Protein AF-A0A950EGL0-F1 (afdb_monomer_lite)

Sequence (201 aa):
MKTFTKTLALATGLTLGLAAPFVRADAITPLTTENLPSATFNSLFQPISGDSVISSPFTYQGSPASGNVVSQVFQGTGPAAGLYAYAYQYDLNNVTDSDNSPVDLKGTSWKFNSTPILSDLTGTGTKVGAYTITDGAIGGVGAPGTQTPTELDWEPKTSSGSLLATYFDKTQGIPALQAGQNSATFVVLTNQAPTQKFVSI

pLDDT: mean 82.77, std 17.85, range [30.88, 96.75]

Structure (mmCIF, N/CA/C/O backbone):
data_AF-A0A950EGL0-F1
#
_entry.id   AF-A0A950EGL0-F1
#
loop_
_atom_site.group_PDB
_atom_site.id
_atom_site.type_symbol
_atom_site.label_atom_id
_atom_site.label_alt_id
_atom_site.label_comp_id
_atom_site.label_asym_id
_atom_site.label_entity_id
_atom_site.label_seq_id
_atom_site.pdbx_PDB_ins_code
_atom_site.Cartn_x
_atom_site.Cartn_y
_atom_site.Cartn_z
_atom_site.occupancy
_atom_site.B_iso_or_equiv
_atom_site.auth_seq_id
_atom_site.auth_comp_id
_atom_site.auth_asym_id
_atom_site.auth_atom_id
_atom_site.pdbx_PDB_model_num
ATOM 1 N N . MET A 1 1 ? -84.101 -14.914 -47.552 1.00 35.56 1 MET A N 1
ATOM 2 C CA . MET A 1 1 ? -83.206 -16.006 -47.100 1.00 35.56 1 MET A CA 1
ATOM 3 C C . MET A 1 1 ? -82.272 -15.463 -46.030 1.00 35.56 1 MET A C 1
ATOM 5 O O . MET A 1 1 ? -81.806 -14.344 -46.176 1.00 35.56 1 MET A O 1
ATOM 9 N N . LYS A 1 2 ? -82.085 -16.218 -44.941 1.00 34.38 2 LYS A N 1
ATOM 10 C CA . LYS A 1 2 ? -81.191 -15.915 -43.810 1.00 34.38 2 LYS A CA 1
ATOM 11 C C . LYS A 1 2 ? -79.732 -16.251 -44.158 1.00 34.38 2 LYS A C 1
ATOM 13 O O . LYS A 1 2 ? -79.518 -17.319 -44.722 1.00 34.38 2 LYS A O 1
ATOM 18 N N . THR A 1 3 ? -78.780 -15.450 -43.672 1.00 30.88 3 THR A N 1
ATOM 19 C CA . THR A 1 3 ? -77.386 -15.859 -43.368 1.00 30.88 3 THR A CA 1
ATOM 20 C C . THR A 1 3 ? -76.772 -14.826 -42.405 1.00 30.88 3 THR A C 1
ATOM 22 O O . THR A 1 3 ? -76.613 -13.671 -42.767 1.00 30.88 3 THR A O 1
ATOM 25 N N . PHE A 1 4 ? -76.810 -15.071 -41.091 1.00 39.50 4 PHE A N 1
ATOM 26 C CA . PHE A 1 4 ? -75.773 -15.669 -40.221 1.00 39.50 4 PHE A CA 1
ATOM 27 C C . PHE A 1 4 ? -74.541 -14.782 -39.930 1.00 39.50 4 PHE A C 1
ATOM 29 O O . PHE A 1 4 ? -73.572 -14.742 -40.675 1.00 39.50 4 PHE A O 1
ATOM 36 N N . THR A 1 5 ? -74.633 -14.121 -38.771 1.00 38.97 5 THR A N 1
ATOM 37 C CA . THR A 1 5 ? -73.625 -13.797 -37.745 1.00 38.97 5 THR A CA 1
ATOM 38 C C . THR A 1 5 ? -72.226 -14.409 -37.917 1.00 38.97 5 THR A C 1
ATOM 40 O O . THR A 1 5 ? -72.121 -15.623 -38.079 1.00 38.97 5 THR A O 1
ATOM 43 N N . LYS A 1 6 ? -71.170 -13.606 -37.690 1.00 38.28 6 LYS A N 1
ATOM 44 C CA . LYS A 1 6 ? -70.198 -13.763 -36.576 1.00 38.28 6 LYS A CA 1
ATOM 45 C C . LYS A 1 6 ? -69.058 -12.737 -36.660 1.00 38.28 6 LYS A C 1
ATOM 47 O O . LYS A 1 6 ? -68.180 -12.820 -37.509 1.00 38.28 6 LYS A O 1
ATOM 52 N N . THR A 1 7 ? -69.072 -11.802 -35.714 1.00 39.62 7 THR A N 1
ATOM 53 C CA . THR A 1 7 ? -67.931 -10.986 -35.291 1.00 39.62 7 THR A CA 1
ATOM 54 C C . THR A 1 7 ? -66.841 -11.911 -34.752 1.00 39.62 7 THR A C 1
ATOM 56 O O . THR A 1 7 ? -67.101 -12.678 -33.824 1.00 39.62 7 THR A O 1
ATOM 59 N N . LEU A 1 8 ? -65.637 -11.845 -35.318 1.00 33.06 8 LEU A N 1
ATOM 60 C CA . LEU A 1 8 ? -64.456 -12.497 -34.761 1.00 33.06 8 LEU A CA 1
ATOM 61 C C . LEU A 1 8 ? -63.591 -11.428 -34.090 1.00 33.06 8 LEU A C 1
ATOM 63 O O . LEU A 1 8 ? -63.005 -10.577 -34.753 1.00 33.06 8 LEU A O 1
ATOM 67 N N . ALA A 1 9 ? -63.559 -11.469 -32.761 1.00 43.88 9 ALA A N 1
ATOM 68 C CA . ALA A 1 9 ? -62.604 -10.739 -31.947 1.00 43.88 9 ALA A CA 1
ATOM 69 C C . ALA A 1 9 ? -61.225 -11.403 -32.078 1.00 43.88 9 ALA A C 1
ATOM 71 O O . ALA A 1 9 ? -61.107 -12.607 -31.853 1.00 43.88 9 ALA A O 1
ATOM 72 N N . LEU A 1 10 ? -60.186 -10.625 -32.394 1.00 36.12 10 LEU A N 1
ATOM 73 C CA . LEU A 1 10 ? -58.807 -11.012 -32.107 1.00 36.12 10 LEU A CA 1
ATOM 74 C C . LEU A 1 10 ? -58.316 -10.157 -30.945 1.00 36.12 10 LEU A C 1
ATOM 76 O O . LEU A 1 10 ? -58.190 -8.938 -31.037 1.00 36.12 10 LEU A O 1
ATOM 80 N N . ALA A 1 11 ? -58.124 -10.846 -29.830 1.00 39.94 11 ALA A N 1
ATOM 81 C CA . ALA A 1 11 ? -57.588 -10.337 -28.589 1.00 39.94 11 ALA A CA 1
ATOM 82 C C . ALA A 1 11 ? -56.054 -10.438 -28.572 1.00 39.94 11 ALA A C 1
ATOM 84 O O . ALA A 1 11 ? -55.438 -11.072 -29.426 1.00 39.94 11 ALA A O 1
ATOM 85 N N . THR A 1 12 ? -55.512 -9.937 -27.464 1.00 43.19 12 THR A N 1
ATOM 86 C CA . THR A 1 12 ? -54.191 -10.190 -26.871 1.00 43.19 12 THR A CA 1
ATOM 87 C C . THR A 1 12 ? -53.082 -9.215 -27.253 1.00 43.19 12 THR A C 1
ATOM 89 O O . THR A 1 12 ? -52.641 -9.105 -28.392 1.00 43.19 12 THR A O 1
ATOM 92 N N . GLY A 1 13 ? -52.690 -8.452 -26.229 1.00 43.31 13 GLY A N 1
ATOM 93 C CA . GLY A 1 13 ? -51.674 -7.427 -26.280 1.00 43.31 13 GLY A CA 1
ATOM 94 C C . GLY A 1 13 ? -50.266 -7.995 -26.301 1.00 43.31 13 GLY A C 1
ATOM 95 O O . GLY A 1 13 ? -49.978 -9.080 -25.800 1.00 43.31 13 GLY A O 1
ATOM 96 N N . LEU A 1 14 ? -49.387 -7.184 -26.868 1.00 38.69 14 LEU A N 1
ATOM 97 C CA . LEU A 1 14 ? -47.963 -7.421 -26.933 1.00 38.69 14 LEU A CA 1
ATOM 98 C C . LEU A 1 14 ? -47.281 -6.470 -25.943 1.00 38.69 14 LEU A C 1
ATOM 100 O O . LEU A 1 14 ? -46.861 -5.377 -26.310 1.00 38.69 14 LEU A O 1
ATOM 104 N N . THR A 1 15 ? -47.189 -6.859 -24.672 1.00 48.03 15 THR A N 1
ATOM 105 C CA . THR A 1 15 ? -46.246 -6.231 -23.734 1.00 48.03 15 THR A CA 1
ATOM 106 C C . THR A 1 15 ? -44.968 -7.060 -23.719 1.00 48.03 15 THR A C 1
ATOM 108 O O . THR A 1 15 ? -44.804 -7.960 -22.898 1.00 48.03 15 THR A O 1
ATOM 111 N N . LEU A 1 16 ? -44.052 -6.770 -24.643 1.00 40.66 16 LEU A N 1
ATOM 112 C CA . LEU A 1 16 ? -42.672 -7.261 -24.592 1.00 40.66 16 LEU A CA 1
ATOM 113 C C . LEU A 1 16 ? -41.885 -6.420 -23.578 1.00 40.66 16 LEU A C 1
ATOM 115 O O . LEU A 1 16 ? -41.055 -5.591 -23.933 1.00 40.66 16 LEU A O 1
ATOM 119 N N . GLY A 1 17 ? -42.186 -6.608 -22.294 1.00 48.00 17 GLY A N 1
ATOM 120 C CA . GLY A 1 17 ? -41.398 -6.072 -21.189 1.00 48.00 17 GLY A CA 1
ATOM 121 C C . GLY A 1 17 ? -40.262 -7.024 -20.829 1.00 48.00 17 GLY A C 1
ATOM 122 O O . GLY A 1 17 ? -40.274 -7.603 -19.749 1.00 48.00 17 GLY A O 1
ATOM 123 N N . LEU A 1 18 ? -39.292 -7.217 -21.725 1.00 43.28 18 LEU A N 1
ATOM 124 C CA . LEU A 1 18 ? -38.009 -7.804 -21.341 1.00 43.28 18 LEU A CA 1
ATOM 125 C C . LEU A 1 18 ? -37.200 -6.707 -20.643 1.00 43.28 18 LEU A C 1
ATOM 127 O O . LEU A 1 18 ? -36.408 -6.006 -21.268 1.00 43.28 18 LEU A O 1
ATOM 131 N N . ALA A 1 19 ? -37.426 -6.536 -19.340 1.00 45.25 19 ALA A N 1
ATOM 132 C CA . ALA A 1 19 ? -36.452 -5.882 -18.481 1.00 45.25 19 ALA A CA 1
ATOM 133 C C . ALA A 1 19 ? -35.216 -6.788 -18.449 1.00 45.25 19 ALA A C 1
ATOM 135 O O . ALA A 1 19 ? -35.127 -7.716 -17.647 1.00 45.25 19 ALA A O 1
ATOM 136 N N . ALA A 1 20 ? -34.292 -6.571 -19.385 1.00 46.94 20 ALA A N 1
ATOM 137 C CA . ALA A 1 20 ? -32.962 -7.136 -19.267 1.00 46.94 20 ALA A CA 1
ATOM 138 C C . ALA A 1 20 ? -32.394 -6.677 -17.912 1.00 46.94 20 ALA A C 1
ATOM 140 O O . ALA A 1 20 ? -32.504 -5.488 -17.591 1.00 46.94 20 ALA A O 1
ATOM 141 N N . PRO A 1 21 ? -31.823 -7.573 -17.092 1.00 42.19 21 PRO A N 1
ATOM 142 C CA . PRO A 1 21 ? -31.075 -7.138 -15.929 1.00 42.19 21 PRO A CA 1
ATOM 143 C C . PRO A 1 21 ? -29.902 -6.304 -16.441 1.00 42.19 21 PRO A C 1
ATOM 145 O O . PRO A 1 21 ? -28.948 -6.825 -17.016 1.00 42.19 21 PRO A O 1
ATOM 148 N N . PHE A 1 22 ? -29.995 -4.986 -16.279 1.00 45.75 22 PHE A N 1
ATOM 149 C CA . PHE A 1 22 ? -28.849 -4.112 -16.437 1.00 45.75 22 PHE A CA 1
ATOM 150 C C . PHE A 1 22 ? -27.890 -4.462 -15.304 1.00 45.75 22 PHE A C 1
ATOM 152 O O . PHE A 1 22 ? -28.089 -4.045 -14.164 1.00 45.75 22 PHE A O 1
ATOM 159 N N . VAL A 1 23 ? -26.865 -5.252 -15.611 1.00 42.91 23 VAL A N 1
ATOM 160 C CA . VAL A 1 23 ? -25.683 -5.346 -14.760 1.00 42.91 23 VAL A CA 1
ATOM 161 C C . VAL A 1 23 ? -25.026 -3.971 -14.840 1.00 42.91 23 VAL A C 1
ATOM 163 O O . VAL A 1 23 ? -24.335 -3.660 -15.807 1.00 42.91 23 VAL A O 1
ATOM 166 N N . ARG A 1 24 ? -25.321 -3.090 -13.879 1.00 46.72 24 ARG A N 1
ATOM 167 C CA . ARG A 1 24 ? -24.474 -1.917 -13.669 1.00 46.72 24 ARG A CA 1
ATOM 168 C C . ARG A 1 24 ? -23.167 -2.442 -13.089 1.00 46.72 24 ARG A C 1
ATOM 170 O O . ARG A 1 24 ? -23.207 -3.198 -12.125 1.00 46.72 24 ARG A O 1
ATOM 177 N N . ALA A 1 25 ? -22.040 -2.066 -13.689 1.00 46.81 25 ALA A N 1
ATOM 178 C CA . ALA A 1 25 ? -20.763 -2.189 -13.004 1.00 46.81 25 ALA A CA 1
ATOM 179 C C . ALA A 1 25 ? -20.869 -1.420 -11.681 1.00 46.81 25 ALA A C 1
ATOM 181 O O . ALA A 1 25 ? -21.407 -0.305 -11.662 1.00 46.81 25 ALA A O 1
ATOM 182 N N . ASP A 1 26 ? -20.428 -2.040 -10.591 1.00 61.78 26 ASP A N 1
ATOM 183 C CA . ASP A 1 26 ? -20.356 -1.367 -9.302 1.00 61.78 26 ASP A CA 1
ATOM 184 C C . ASP A 1 26 ? -19.432 -0.145 -9.424 1.00 61.78 26 ASP A C 1
ATOM 186 O O . ASP A 1 26 ? -18.440 -0.156 -10.157 1.00 61.78 26 ASP A O 1
ATOM 190 N N . ALA A 1 27 ? -19.801 0.956 -8.768 1.00 71.19 27 ALA A N 1
ATOM 191 C CA . ALA A 1 27 ? -19.047 2.198 -8.881 1.00 71.19 27 ALA A CA 1
ATOM 192 C C . ALA A 1 27 ? -17.676 2.050 -8.204 1.00 71.19 27 ALA A C 1
ATOM 194 O O . ALA A 1 27 ? -17.593 1.750 -7.011 1.00 71.19 27 ALA A O 1
ATOM 195 N N . ILE A 1 28 ? -16.612 2.310 -8.964 1.00 80.69 28 ILE A N 1
ATOM 196 C CA . ILE A 1 28 ? -15.253 2.432 -8.435 1.00 80.69 28 ILE A CA 1
ATOM 197 C C . ILE A 1 28 ? -15.231 3.599 -7.440 1.00 80.69 28 ILE A C 1
ATOM 199 O O . ILE A 1 28 ? -15.704 4.697 -7.739 1.00 80.69 28 ILE A O 1
ATOM 203 N N . THR A 1 29 ? -14.730 3.338 -6.237 1.00 86.50 29 THR A N 1
ATOM 204 C CA . THR A 1 29 ? -14.683 4.285 -5.124 1.00 86.50 29 THR A CA 1
ATOM 205 C C . THR A 1 29 ? -13.230 4.659 -4.834 1.00 86.50 29 THR A C 1
ATOM 207 O O . THR A 1 29 ? -12.493 3.801 -4.344 1.00 86.50 29 THR A O 1
ATOM 210 N N . PRO A 1 30 ? -12.804 5.911 -5.072 1.00 90.12 30 PRO A N 1
ATOM 211 C CA . PRO A 1 30 ? -11.447 6.326 -4.745 1.00 90.12 30 PRO A CA 1
ATOM 212 C C . PRO A 1 30 ? -11.226 6.316 -3.234 1.00 90.12 30 PRO A C 1
ATOM 214 O O . PRO A 1 30 ? -12.045 6.824 -2.461 1.00 90.12 30 PRO A O 1
ATOM 217 N N . LEU A 1 31 ? -10.105 5.741 -2.806 1.00 92.25 31 LEU A N 1
ATOM 218 C CA . LEU A 1 31 ? -9.651 5.769 -1.425 1.00 92.25 31 LEU A CA 1
ATOM 219 C C . LEU A 1 31 ? -8.738 6.975 -1.246 1.00 92.25 31 LEU A C 1
ATOM 221 O O . LEU A 1 31 ? -7.639 7.038 -1.791 1.00 92.25 31 LEU A O 1
ATOM 225 N N . THR A 1 32 ? -9.182 7.933 -0.439 1.00 93.00 32 THR A N 1
ATOM 226 C CA . THR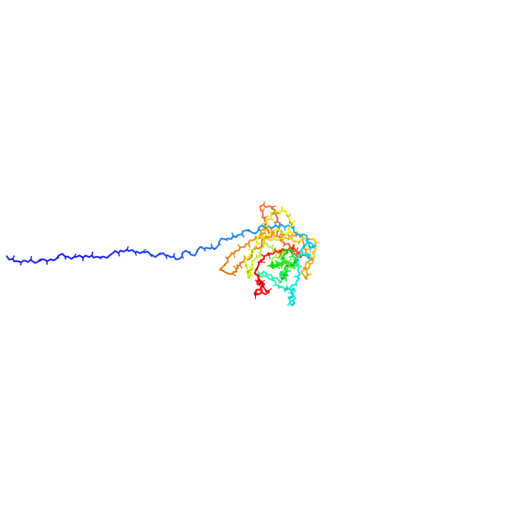 A 1 32 ? -8.295 8.999 0.017 1.00 93.00 32 THR A CA 1
ATOM 227 C C . THR A 1 32 ? -7.161 8.394 0.841 1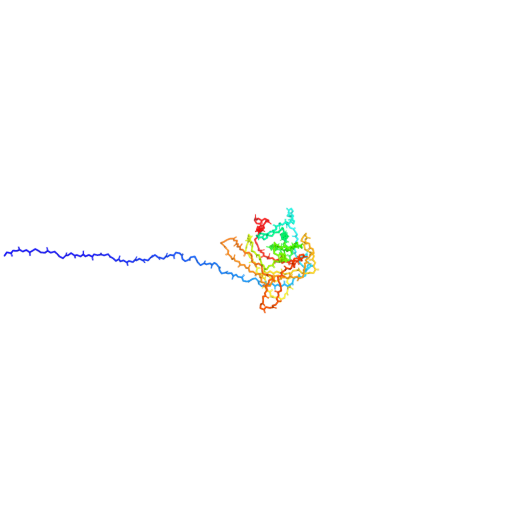.00 93.00 32 THR A C 1
ATOM 229 O O . THR A 1 32 ? -7.388 7.490 1.655 1.00 93.00 32 THR A O 1
ATOM 232 N N . THR A 1 33 ? -5.947 8.887 0.609 1.00 93.44 33 THR A N 1
ATOM 233 C CA . THR A 1 33 ? -4.719 8.425 1.262 1.00 93.44 33 THR A CA 1
ATOM 234 C C . THR A 1 33 ? -4.072 9.548 2.056 1.00 93.44 33 THR A C 1
ATOM 236 O O . THR A 1 33 ? -3.990 10.676 1.571 1.00 93.44 33 THR A O 1
ATOM 239 N N . GLU A 1 34 ? -3.539 9.230 3.231 1.00 94.69 34 GLU A N 1
ATOM 240 C CA . GLU A 1 34 ? -2.708 10.147 4.019 1.00 94.69 34 GLU A CA 1
ATOM 241 C C . GLU A 1 34 ? -1.406 9.466 4.441 1.00 94.69 34 GLU A C 1
ATOM 243 O O . GLU A 1 34 ? -1.360 8.250 4.643 1.00 94.69 34 GLU A O 1
ATOM 248 N N . ASN A 1 35 ? -0.332 10.242 4.584 1.00 94.75 35 ASN A N 1
ATOM 249 C CA . ASN A 1 35 ? 0.922 9.696 5.077 1.00 94.75 35 ASN A CA 1
ATOM 250 C C . ASN A 1 35 ? 0.838 9.421 6.585 1.00 94.75 35 ASN A C 1
ATOM 252 O O . ASN A 1 35 ? 0.534 10.316 7.371 1.00 94.75 35 ASN A O 1
ATOM 256 N N . LEU A 1 36 ? 1.167 8.198 6.989 1.00 95.50 36 LEU A N 1
ATOM 257 C CA . LEU A 1 36 ? 1.240 7.769 8.377 1.00 95.50 36 LEU A CA 1
ATOM 258 C C . LEU A 1 36 ? 2.695 7.408 8.708 1.00 95.50 36 LEU A C 1
ATOM 260 O O . LEU A 1 36 ? 3.269 6.554 8.034 1.00 95.50 36 LEU A O 1
ATOM 264 N N . PRO A 1 37 ? 3.306 8.001 9.746 1.00 95.56 37 PRO A N 1
ATOM 265 C CA . PRO A 1 37 ? 4.635 7.587 10.177 1.00 95.56 37 PRO A CA 1
ATOM 266 C C . PRO A 1 37 ? 4.646 6.119 10.612 1.00 95.56 37 PRO A C 1
ATOM 268 O O . PRO A 1 37 ? 3.763 5.672 11.353 1.00 95.56 37 PRO A O 1
ATOM 271 N N . SER A 1 38 ? 5.680 5.380 10.217 1.00 95.88 38 SER A N 1
ATOM 272 C CA . SER A 1 38 ? 5.878 3.970 10.583 1.00 95.88 38 SER A CA 1
ATOM 273 C C . SER A 1 38 ? 5.854 3.753 12.099 1.00 95.88 38 SER A C 1
ATOM 275 O O . SER A 1 38 ? 5.258 2.790 12.581 1.00 95.88 38 SER A O 1
ATOM 277 N N . ALA A 1 39 ? 6.426 4.678 12.875 1.00 95.12 39 ALA A N 1
ATOM 278 C CA . ALA A 1 39 ? 6.385 4.642 14.337 1.00 95.12 39 ALA A CA 1
ATOM 279 C C . ALA A 1 39 ? 4.948 4.717 14.883 1.00 95.12 39 ALA A C 1
ATOM 281 O O . ALA A 1 39 ? 4.578 3.939 15.764 1.00 95.12 39 ALA A O 1
ATOM 282 N N . THR A 1 40 ? 4.121 5.608 14.327 1.00 95.62 40 THR A N 1
ATOM 283 C CA . THR A 1 40 ? 2.701 5.722 14.682 1.00 95.62 40 THR A CA 1
ATOM 284 C C . THR A 1 40 ? 1.966 4.436 14.324 1.00 95.62 40 THR A C 1
ATOM 286 O O . THR A 1 40 ? 1.265 3.883 15.170 1.00 95.62 40 THR A O 1
ATOM 289 N N . PHE A 1 41 ? 2.176 3.901 13.118 1.00 96.56 41 PHE A N 1
ATOM 290 C CA . PHE A 1 41 ? 1.565 2.638 12.708 1.00 96.56 41 PHE A CA 1
ATOM 291 C C . PHE A 1 41 ? 1.930 1.483 13.652 1.00 96.56 41 PHE A C 1
ATOM 293 O O . PHE A 1 41 ? 1.039 0.823 14.182 1.00 96.56 41 PHE A O 1
ATOM 300 N N . ASN A 1 42 ? 3.222 1.286 13.931 1.00 95.69 42 ASN A N 1
ATOM 301 C CA . ASN A 1 42 ? 3.720 0.217 14.804 1.00 95.69 42 ASN A CA 1
ATOM 302 C C . ASN A 1 42 ? 3.263 0.370 16.270 1.00 95.69 42 ASN A C 1
ATOM 304 O O . ASN A 1 42 ? 3.262 -0.604 17.019 1.00 95.69 42 ASN A O 1
ATOM 308 N N . SER A 1 43 ? 2.865 1.576 16.694 1.00 95.62 43 SER A N 1
ATOM 309 C CA . SER A 1 43 ? 2.256 1.803 18.014 1.00 95.62 43 SER A CA 1
ATOM 310 C C . SER A 1 43 ? 0.779 1.396 18.079 1.00 95.62 43 SER A C 1
ATOM 312 O O . SER A 1 43 ? 0.275 1.054 19.148 1.00 95.62 43 SER A O 1
ATOM 314 N N . LEU A 1 44 ? 0.087 1.436 16.938 1.00 96.31 44 LEU A N 1
ATOM 315 C CA . LEU A 1 44 ? -1.347 1.181 16.819 1.00 96.31 44 LEU A CA 1
ATOM 316 C C . LEU A 1 44 ? -1.642 -0.256 16.393 1.00 96.31 44 LEU A C 1
ATOM 318 O O . LEU A 1 44 ? -2.671 -0.806 16.773 1.00 96.31 44 LEU A O 1
ATOM 322 N N . PHE A 1 45 ? -0.749 -0.875 15.629 1.00 96.38 45 PHE A N 1
ATOM 323 C CA . PHE A 1 45 ? -0.966 -2.161 14.985 1.00 96.38 45 PHE A CA 1
ATOM 324 C C . PHE A 1 45 ? 0.169 -3.130 15.286 1.00 96.38 45 PHE A C 1
ATOM 326 O O . PHE A 1 45 ? 1.337 -2.756 15.339 1.00 96.38 45 PHE A O 1
ATOM 333 N N . GLN A 1 46 ? -0.184 -4.403 15.442 1.00 94.56 46 GLN A N 1
ATOM 334 C CA . GLN A 1 46 ? 0.776 -5.490 15.605 1.00 94.56 46 GLN A CA 1
ATOM 335 C C . GLN A 1 46 ? 0.494 -6.598 14.590 1.00 94.56 46 GLN A C 1
ATOM 337 O O . GLN A 1 46 ? -0.675 -6.844 14.275 1.00 94.56 46 GLN A O 1
ATOM 342 N N . PRO A 1 47 ? 1.527 -7.285 14.071 1.00 92.19 47 PRO A N 1
ATOM 343 C CA . PRO A 1 47 ? 1.329 -8.462 13.236 1.00 92.19 47 PRO A CA 1
ATOM 344 C C . PRO A 1 47 ? 0.421 -9.487 13.918 1.00 92.19 47 PRO A C 1
ATOM 346 O O . PRO A 1 47 ? 0.566 -9.757 15.113 1.00 92.19 47 PRO A O 1
ATOM 349 N N . ILE A 1 48 ? -0.500 -10.083 13.162 1.00 88.75 48 ILE A N 1
ATOM 350 C CA . ILE A 1 48 ? -1.349 -11.152 13.696 1.00 88.75 48 ILE A CA 1
ATOM 351 C C . ILE A 1 48 ? -0.472 -12.364 14.032 1.00 88.75 48 ILE A C 1
ATOM 353 O O . ILE A 1 48 ? 0.337 -12.814 13.220 1.00 88.75 48 ILE A O 1
ATOM 357 N N . SER A 1 49 ? -0.632 -12.919 15.237 1.00 80.31 49 SER A N 1
ATOM 358 C CA . SER A 1 49 ? 0.138 -14.092 15.663 1.00 80.31 49 SER A CA 1
ATOM 359 C C . SER A 1 49 ? -0.101 -15.284 14.728 1.00 80.31 49 SER A C 1
ATOM 361 O O . SER A 1 49 ? -1.241 -15.628 14.403 1.00 80.31 49 SER A O 1
ATOM 363 N N . GLY A 1 50 ? 0.986 -15.914 14.276 1.00 73.44 50 GLY A N 1
ATOM 364 C CA . GLY A 1 50 ? 0.932 -17.007 13.303 1.00 73.44 50 GLY A CA 1
ATOM 365 C C . GLY A 1 50 ? 0.561 -16.564 11.884 1.00 73.44 50 GLY A C 1
ATOM 366 O O . GLY A 1 50 ? 0.219 -17.411 11.058 1.00 73.44 50 GLY A O 1
ATOM 367 N N . ASP A 1 51 ? 0.576 -15.262 11.592 1.00 75.19 51 ASP A N 1
ATOM 368 C CA . ASP A 1 51 ? 0.535 -14.734 10.234 1.00 75.19 51 ASP A CA 1
ATOM 369 C C . ASP A 1 51 ? 1.939 -14.300 9.807 1.00 75.19 51 ASP A C 1
ATOM 371 O O . ASP A 1 51 ? 2.606 -13.512 10.482 1.00 75.19 51 ASP A O 1
ATOM 375 N N . SER A 1 52 ? 2.429 -14.891 8.722 1.00 79.94 52 SER A N 1
ATOM 376 C CA . SER A 1 52 ? 3.756 -14.593 8.186 1.00 79.94 52 SER A CA 1
ATOM 377 C C . SER A 1 52 ? 3.646 -13.542 7.097 1.00 79.94 52 SER A C 1
ATOM 379 O O . SER A 1 52 ? 2.625 -13.429 6.426 1.00 79.94 52 SER A O 1
ATOM 381 N N . VAL A 1 53 ? 4.724 -12.789 6.906 1.00 88.06 53 VAL A N 1
ATOM 382 C CA . VAL A 1 53 ? 4.866 -11.931 5.730 1.00 88.06 53 VAL A CA 1
ATOM 383 C C . VAL A 1 53 ? 4.762 -12.804 4.486 1.00 88.06 53 VAL A C 1
ATOM 385 O O . VAL A 1 53 ? 5.442 -13.828 4.383 1.00 88.06 53 VAL A O 1
ATOM 388 N N . ILE A 1 54 ? 3.914 -12.397 3.551 1.00 87.50 54 ILE A N 1
ATOM 389 C CA . ILE A 1 54 ? 3.752 -13.065 2.266 1.00 87.50 54 ILE A CA 1
ATOM 390 C C . ILE A 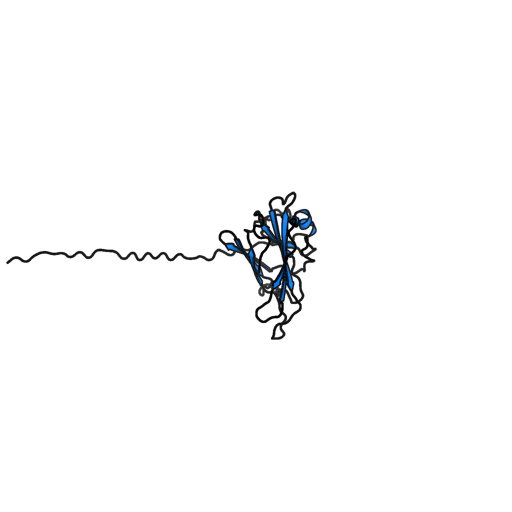1 54 ? 4.515 -12.251 1.232 1.00 87.50 54 ILE A C 1
ATOM 392 O O . ILE A 1 54 ? 4.315 -11.044 1.129 1.00 87.50 54 ILE A O 1
ATOM 396 N N . SER A 1 55 ? 5.365 -12.919 0.461 1.00 89.69 55 SER A N 1
ATOM 397 C CA . SER A 1 55 ? 6.005 -12.350 -0.720 1.00 89.69 55 SER A CA 1
ATOM 398 C C . SER A 1 55 ? 5.585 -13.175 -1.928 1.00 89.69 55 SER A C 1
ATOM 400 O O . SER A 1 55 ? 5.879 -14.371 -1.996 1.00 89.69 55 SER A O 1
ATOM 402 N N . SER A 1 56 ? 4.839 -12.550 -2.835 1.00 88.12 56 SER A N 1
ATOM 403 C CA . SER A 1 56 ? 4.308 -13.196 -4.033 1.00 88.12 56 SER A CA 1
ATOM 404 C C . SER A 1 56 ? 4.980 -12.603 -5.268 1.00 88.12 56 SER A C 1
ATOM 406 O O . SER A 1 56 ? 4.852 -11.396 -5.490 1.00 88.12 56 SER A O 1
ATOM 408 N N . PRO A 1 57 ? 5.674 -13.409 -6.087 1.00 88.81 57 PRO A N 1
ATOM 409 C CA . PRO A 1 57 ? 6.253 -12.914 -7.323 1.00 88.81 57 PRO A CA 1
ATOM 410 C C . PRO A 1 57 ? 5.153 -12.562 -8.325 1.00 88.81 57 PRO A C 1
ATOM 412 O O . PRO A 1 57 ? 4.123 -13.233 -8.394 1.00 88.81 57 PRO A O 1
ATOM 415 N N . PHE A 1 58 ? 5.400 -11.547 -9.146 1.00 87.12 58 PHE A N 1
ATOM 416 C CA . PHE A 1 58 ? 4.569 -11.223 -10.300 1.00 87.12 58 PHE A CA 1
ATOM 417 C C . PHE A 1 58 ? 5.423 -11.048 -11.559 1.00 87.12 58 PHE A C 1
ATOM 419 O O . PHE A 1 58 ? 6.615 -10.729 -11.519 1.00 87.12 58 PHE A O 1
ATOM 426 N N . THR A 1 59 ? 4.788 -11.281 -12.702 1.00 87.25 59 THR A N 1
ATOM 427 C CA . THR A 1 59 ? 5.390 -11.218 -14.037 1.00 87.25 59 THR A CA 1
ATOM 428 C C . THR A 1 59 ? 4.444 -10.506 -14.979 1.00 87.25 59 THR A C 1
ATOM 430 O O . THR A 1 59 ? 3.274 -10.887 -15.066 1.00 87.25 59 THR A O 1
ATOM 433 N N . TYR A 1 60 ? 4.952 -9.545 -15.740 1.00 81.94 60 TYR A N 1
ATOM 434 C CA . TYR A 1 60 ? 4.240 -9.061 -16.914 1.00 81.94 60 TYR A CA 1
ATOM 435 C C . TYR A 1 60 ? 4.339 -10.061 -18.060 1.00 81.94 60 TYR A C 1
ATOM 437 O O . TYR A 1 60 ? 5.294 -10.832 -18.174 1.00 81.94 60 TYR A O 1
ATOM 445 N N . GLN A 1 61 ? 3.316 -10.064 -18.912 1.00 79.38 61 GLN A N 1
ATOM 446 C CA . GLN A 1 61 ? 3.273 -10.945 -20.068 1.00 79.38 61 GLN A CA 1
ATOM 447 C C . GLN A 1 61 ? 4.470 -10.662 -20.985 1.00 79.38 61 GLN A C 1
ATOM 449 O O . GLN A 1 61 ? 4.593 -9.566 -21.514 1.00 79.38 61 GLN A O 1
ATOM 454 N N . GLY A 1 62 ? 5.318 -11.671 -21.194 1.00 72.44 62 GLY A N 1
ATOM 455 C CA . GLY A 1 62 ? 6.488 -11.572 -22.074 1.00 72.44 62 GLY A CA 1
ATOM 456 C C . GLY A 1 62 ? 7.777 -11.112 -21.389 1.00 72.44 62 GLY A C 1
ATOM 457 O O . GLY A 1 62 ? 8.843 -11.283 -21.974 1.00 72.44 62 GLY A O 1
ATOM 458 N N . SER A 1 63 ? 7.709 -10.639 -20.142 1.00 77.06 63 SER A N 1
ATOM 459 C CA . SER A 1 63 ? 8.879 -10.186 -19.386 1.00 77.06 63 SER A CA 1
ATOM 460 C C . SER A 1 63 ? 9.409 -11.264 -18.422 1.00 77.06 63 SER A C 1
ATOM 462 O O . SER A 1 63 ? 8.659 -12.148 -17.994 1.00 77.06 63 SER A O 1
ATOM 464 N N . PRO A 1 64 ? 10.692 -11.195 -18.013 1.00 80.94 64 PRO A N 1
ATOM 465 C CA . PRO A 1 64 ? 11.197 -11.933 -16.853 1.00 80.94 64 PRO A CA 1
ATOM 466 C C . PRO A 1 64 ? 10.422 -11.598 -15.565 1.00 80.94 64 PRO A C 1
ATOM 468 O O . PRO A 1 64 ? 9.628 -10.654 -15.533 1.00 80.94 64 PRO A O 1
ATOM 471 N N . ALA A 1 65 ? 10.686 -12.343 -14.480 1.00 86.12 65 ALA A N 1
ATOM 472 C CA . ALA A 1 65 ? 10.148 -12.061 -13.141 1.00 86.12 65 ALA A CA 1
ATOM 473 C C . ALA A 1 65 ? 10.259 -10.566 -12.809 1.00 86.12 65 ALA A C 1
ATOM 475 O O . ALA A 1 65 ? 11.360 -10.051 -12.617 1.00 86.12 65 ALA A O 1
ATOM 476 N N . SER A 1 66 ? 9.119 -9.875 -12.784 1.00 88.75 66 SER A N 1
ATOM 477 C CA . SER A 1 66 ? 9.059 -8.411 -12.789 1.00 88.75 66 SER A CA 1
ATOM 478 C C . SER A 1 66 ? 9.243 -7.832 -11.390 1.00 88.75 66 SER A C 1
ATOM 480 O O . SER A 1 66 ? 9.791 -6.747 -11.238 1.00 88.75 66 SER A O 1
ATOM 482 N N . GLY A 1 67 ? 8.857 -8.580 -10.359 1.00 91.12 67 GLY A N 1
ATOM 483 C CA . GLY A 1 67 ? 9.046 -8.183 -8.971 1.00 91.12 67 GLY A CA 1
ATOM 484 C C . GLY A 1 67 ? 8.296 -9.085 -8.007 1.00 91.12 67 GLY A C 1
ATOM 485 O O . GLY A 1 67 ? 7.815 -10.155 -8.389 1.00 91.12 67 GLY A O 1
ATOM 486 N N . ASN A 1 68 ? 8.178 -8.628 -6.764 1.00 91.00 68 ASN A N 1
ATOM 487 C CA . ASN A 1 68 ? 7.343 -9.236 -5.738 1.00 91.00 68 ASN A CA 1
ATOM 488 C C . ASN A 1 68 ? 6.377 -8.205 -5.154 1.00 91.00 68 ASN A C 1
ATOM 490 O O . ASN A 1 68 ? 6.710 -7.028 -5.027 1.00 91.00 68 ASN A O 1
ATOM 494 N N . VAL A 1 69 ? 5.194 -8.663 -4.753 1.00 91.56 69 VAL A N 1
ATOM 495 C CA . VAL A 1 69 ? 4.356 -7.941 -3.797 1.00 91.56 69 VAL A CA 1
ATOM 496 C C . VAL A 1 69 ? 4.579 -8.541 -2.415 1.00 91.56 69 VAL A C 1
ATOM 498 O O . VAL A 1 69 ? 4.410 -9.744 -2.205 1.00 91.56 69 VAL A O 1
ATOM 501 N N . VAL A 1 70 ? 4.971 -7.701 -1.470 1.00 91.75 70 VAL A N 1
ATOM 502 C CA . VAL A 1 70 ? 5.080 -8.043 -0.057 1.00 91.75 70 VAL A CA 1
ATOM 503 C C . VAL A 1 70 ? 3.808 -7.582 0.633 1.00 91.75 70 VAL A C 1
ATOM 505 O O . VAL A 1 70 ? 3.386 -6.439 0.474 1.00 91.75 70 VAL A O 1
ATOM 508 N N . SER A 1 71 ? 3.179 -8.468 1.396 1.00 91.44 71 SER A N 1
ATOM 509 C CA . SER A 1 71 ? 1.967 -8.147 2.142 1.00 91.44 71 SER A CA 1
ATOM 510 C C . SER A 1 71 ? 1.959 -8.766 3.531 1.00 91.44 71 SER A C 1
ATOM 512 O O . SER A 1 71 ? 2.540 -9.828 3.775 1.00 91.44 71 SER A O 1
ATOM 514 N N . GLN A 1 72 ? 1.301 -8.076 4.458 1.00 91.56 72 GLN A N 1
ATOM 515 C CA . GLN A 1 72 ? 1.089 -8.555 5.818 1.00 91.56 72 GLN A CA 1
ATOM 516 C C . GLN A 1 72 ? -0.178 -7.939 6.408 1.00 91.56 72 GLN A C 1
ATOM 518 O O . GLN A 1 72 ? -0.485 -6.768 6.168 1.00 91.56 72 GLN A O 1
ATOM 523 N N . VAL A 1 73 ? -0.898 -8.729 7.207 1.00 91.88 73 VAL A N 1
ATOM 524 C CA . VAL A 1 73 ? -2.069 -8.265 7.950 1.00 91.88 73 VAL A CA 1
ATOM 525 C C . VAL A 1 73 ? -1.701 -8.006 9.406 1.00 91.88 73 VAL A C 1
ATOM 527 O O . VAL A 1 73 ? -1.023 -8.800 10.065 1.00 91.88 73 VAL A O 1
ATOM 530 N N . PHE A 1 74 ? -2.186 -6.883 9.918 1.00 93.50 74 PHE A N 1
ATOM 531 C CA . PHE A 1 74 ? -1.983 -6.446 11.285 1.00 93.50 74 PHE A CA 1
ATOM 532 C C . PHE A 1 74 ? -3.319 -6.315 12.002 1.00 93.50 74 PHE A C 1
ATOM 534 O O . PHE A 1 74 ? -4.334 -5.948 11.408 1.00 93.50 74 PHE A O 1
ATOM 541 N N . GLN A 1 75 ? -3.301 -6.573 13.302 1.00 94.56 75 GLN A N 1
ATOM 542 C CA . GLN A 1 75 ? -4.417 -6.327 14.196 1.00 94.56 75 GLN A CA 1
ATOM 543 C C . GLN A 1 75 ? -4.178 -5.036 14.971 1.00 94.56 75 GLN A C 1
ATOM 545 O O . GLN A 1 75 ? -3.097 -4.806 15.516 1.00 94.56 75 GLN A O 1
ATOM 550 N N . GLY A 1 76 ? -5.204 -4.195 15.014 1.00 95.25 76 GLY A N 1
ATOM 551 C CA . GLY A 1 76 ? -5.192 -2.967 15.785 1.00 95.25 76 GLY A CA 1
ATOM 552 C C . GLY A 1 76 ? -5.235 -3.239 17.286 1.00 95.25 76 GLY A C 1
ATOM 553 O O . GLY A 1 76 ? -5.896 -4.160 17.771 1.00 95.25 76 GLY A O 1
ATOM 554 N N . THR A 1 77 ? -4.525 -2.402 18.025 1.00 94.75 77 THR A N 1
ATOM 555 C CA . THR A 1 77 ? -4.373 -2.436 19.478 1.00 94.75 77 THR A CA 1
ATOM 556 C C . THR A 1 77 ? -4.711 -1.066 20.060 1.00 94.75 77 THR A C 1
ATOM 558 O O . THR A 1 77 ? -4.760 -0.066 19.340 1.00 94.75 77 THR A O 1
ATOM 561 N N . GLY A 1 78 ? -4.992 -1.010 21.366 1.00 92.38 78 GLY A N 1
ATOM 562 C CA . GLY A 1 78 ? -5.326 0.241 22.051 1.00 92.38 78 GLY A CA 1
ATOM 563 C C . GLY A 1 78 ? -6.453 1.012 21.337 1.00 92.38 78 GLY A C 1
ATOM 564 O O . GLY A 1 78 ? -7.543 0.460 21.186 1.00 92.38 78 GLY A O 1
ATOM 565 N N . PRO A 1 79 ? -6.219 2.255 20.875 1.00 90.38 79 PRO A N 1
ATOM 566 C CA . PRO A 1 79 ? -7.244 3.063 20.209 1.00 90.38 79 PRO A CA 1
ATOM 567 C C . PRO A 1 79 ? -7.635 2.552 18.810 1.00 90.38 79 PRO A C 1
ATOM 569 O O . PRO A 1 79 ? -8.692 2.926 18.312 1.00 90.38 79 PRO A O 1
ATOM 572 N N . ALA A 1 80 ? -6.832 1.680 18.189 1.00 94.12 80 ALA A N 1
ATOM 573 C CA . ALA A 1 80 ? -7.152 1.023 16.920 1.00 94.12 80 ALA A CA 1
ATOM 574 C C . ALA A 1 80 ? -7.785 -0.371 17.111 1.00 94.12 80 ALA A C 1
ATOM 576 O O . ALA A 1 80 ? -7.944 -1.119 16.145 1.00 94.12 80 ALA A O 1
ATOM 577 N N . ALA A 1 81 ? -8.131 -0.761 18.344 1.00 94.19 81 ALA A N 1
ATOM 578 C CA . ALA A 1 81 ? -8.720 -2.067 18.623 1.00 94.19 81 ALA A CA 1
ATOM 579 C C . ALA A 1 81 ? -10.003 -2.313 17.805 1.00 94.19 81 ALA A C 1
ATOM 581 O O . ALA A 1 81 ? -10.870 -1.449 17.690 1.00 94.19 81 ALA A O 1
ATOM 582 N N . GLY A 1 82 ? -10.122 -3.522 17.248 1.00 92.31 82 GLY A N 1
ATOM 583 C CA . GLY A 1 82 ? -11.224 -3.902 16.355 1.00 92.31 82 GLY A CA 1
ATOM 584 C C . GLY A 1 82 ? -10.990 -3.560 14.880 1.00 92.31 82 GLY A C 1
ATOM 585 O O . GLY A 1 82 ? -11.814 -3.927 14.044 1.00 92.31 82 GLY A O 1
ATOM 586 N N . LEU A 1 83 ? -9.871 -2.906 14.552 1.00 94.75 83 LEU A N 1
ATOM 587 C CA . LEU A 1 83 ? -9.433 -2.684 13.178 1.00 94.75 83 LEU A CA 1
ATOM 588 C C . LEU A 1 83 ? -8.390 -3.716 12.749 1.00 94.75 83 LEU A C 1
ATOM 590 O O . LEU A 1 83 ? -7.614 -4.224 13.559 1.00 94.75 83 LEU A O 1
ATOM 594 N N . TYR A 1 84 ? -8.348 -3.969 11.449 1.00 93.56 84 TYR A N 1
ATOM 595 C CA . TYR A 1 84 ? -7.339 -4.774 10.779 1.00 93.56 84 TYR A CA 1
ATOM 596 C C . TYR A 1 84 ? -6.736 -3.962 9.642 1.00 93.56 84 TYR A C 1
ATOM 598 O O . TYR A 1 84 ? -7.459 -3.302 8.894 1.00 93.56 84 TYR A O 1
ATOM 606 N N . ALA A 1 85 ? -5.416 -4.008 9.524 1.00 94.06 85 ALA A N 1
ATOM 607 C CA . ALA A 1 85 ? -4.663 -3.259 8.534 1.00 94.06 85 ALA A CA 1
ATOM 608 C C . ALA A 1 85 ? -3.977 -4.225 7.571 1.00 94.06 85 ALA A C 1
ATOM 610 O O . ALA A 1 85 ? -3.218 -5.090 8.000 1.00 94.06 85 ALA A O 1
ATOM 611 N N . TYR A 1 86 ? -4.248 -4.079 6.279 1.00 93.38 86 TYR A N 1
ATOM 612 C CA . TYR A 1 86 ? -3.595 -4.844 5.223 1.00 93.38 86 TYR A CA 1
ATOM 613 C C . TYR A 1 86 ? -2.535 -3.959 4.590 1.00 93.38 86 TYR A C 1
ATOM 615 O O . TYR A 1 86 ? -2.881 -2.976 3.935 1.00 93.38 86 TYR A O 1
ATOM 623 N N . ALA A 1 87 ? -1.268 -4.289 4.818 1.00 93.81 87 ALA A N 1
ATOM 624 C CA . ALA A 1 87 ? -0.138 -3.577 4.245 1.00 93.81 87 ALA A CA 1
ATOM 625 C C . ALA A 1 87 ? 0.331 -4.252 2.957 1.00 93.81 87 ALA A C 1
ATOM 627 O O . ALA A 1 87 ? 0.380 -5.483 2.891 1.00 93.81 87 ALA A O 1
ATOM 628 N N . TYR A 1 88 ? 0.724 -3.439 1.981 1.00 93.69 88 TYR A N 1
ATOM 629 C CA . TYR A 1 88 ? 1.269 -3.871 0.701 1.00 93.69 88 TYR A CA 1
ATOM 630 C C . TYR A 1 88 ? 2.472 -3.015 0.322 1.00 93.69 88 TYR A C 1
ATOM 632 O O . TYR A 1 88 ? 2.443 -1.792 0.466 1.00 93.69 88 TYR A O 1
ATOM 640 N N . GLN A 1 89 ? 3.496 -3.663 -0.216 1.00 94.62 89 GLN A N 1
ATOM 641 C CA . GLN A 1 89 ? 4.675 -3.032 -0.793 1.00 94.62 89 GLN A CA 1
ATOM 642 C C . GLN A 1 89 ? 5.049 -3.773 -2.078 1.00 94.62 89 GLN A C 1
ATOM 644 O O . GLN A 1 89 ? 5.029 -5.001 -2.112 1.00 94.62 89 GLN A O 1
ATOM 649 N N . TYR A 1 90 ? 5.381 -3.036 -3.133 1.00 93.81 90 TYR A N 1
ATOM 650 C CA . TYR A 1 90 ? 5.883 -3.598 -4.383 1.00 93.81 90 TYR A CA 1
ATOM 651 C C . TYR A 1 90 ? 7.392 -3.429 -4.459 1.00 93.81 90 TYR A C 1
ATOM 653 O O . TYR A 1 90 ? 7.885 -2.311 -4.344 1.00 93.81 90 TYR A O 1
ATOM 661 N N . ASP A 1 91 ? 8.097 -4.525 -4.715 1.00 92.44 91 ASP A N 1
ATOM 662 C CA . ASP A 1 91 ? 9.539 -4.549 -4.942 1.00 92.44 91 ASP A CA 1
ATOM 663 C C . ASP A 1 91 ? 9.782 -4.976 -6.396 1.00 92.44 91 ASP A C 1
ATOM 665 O O . ASP A 1 91 ? 9.567 -6.140 -6.750 1.00 92.44 91 ASP A O 1
ATOM 669 N N . LEU A 1 92 ? 10.184 -4.044 -7.265 1.00 93.44 92 LEU A N 1
ATOM 670 C CA . LEU A 1 92 ? 10.475 -4.348 -8.668 1.00 93.44 92 LEU A CA 1
ATOM 671 C C . LEU A 1 92 ? 11.897 -4.857 -8.837 1.00 93.44 92 LEU A C 1
ATOM 673 O O . LEU A 1 92 ? 12.864 -4.258 -8.365 1.00 93.44 92 LEU A O 1
ATOM 677 N N . ASN A 1 93 ? 12.036 -5.924 -9.614 1.00 92.81 93 ASN A N 1
ATOM 678 C CA . ASN A 1 93 ? 13.343 -6.379 -10.049 1.00 92.81 93 ASN A CA 1
ATOM 679 C C . ASN A 1 93 ? 13.911 -5.405 -11.087 1.00 92.81 93 ASN A C 1
ATOM 681 O O . ASN A 1 93 ? 13.184 -4.802 -11.876 1.00 92.81 93 ASN A O 1
ATOM 685 N N . ASN A 1 94 ? 15.235 -5.277 -11.119 1.00 93.38 94 ASN A N 1
ATOM 686 C CA . ASN A 1 94 ? 15.914 -4.511 -12.158 1.00 93.38 94 ASN A CA 1
ATOM 687 C C . ASN A 1 94 ? 16.046 -5.361 -13.434 1.00 93.38 94 ASN A C 1
ATOM 689 O O . ASN A 1 94 ? 17.082 -5.989 -13.662 1.00 93.38 94 ASN A O 1
ATOM 693 N N . VAL A 1 95 ? 14.965 -5.447 -14.213 1.00 90.81 95 VAL A N 1
ATOM 694 C CA . VAL A 1 95 ? 14.881 -6.257 -15.437 1.00 90.81 95 VAL A CA 1
ATOM 695 C C . VAL A 1 95 ? 14.355 -5.443 -16.617 1.00 90.81 95 VAL A C 1
ATOM 697 O O . VAL A 1 95 ? 13.659 -4.441 -16.449 1.00 90.81 95 VAL A O 1
ATOM 700 N N . THR A 1 96 ? 14.684 -5.903 -17.821 1.00 89.88 96 THR A N 1
ATOM 701 C CA . THR A 1 96 ? 14.206 -5.340 -19.086 1.00 89.88 96 THR A CA 1
ATOM 702 C C . THR A 1 96 ? 13.343 -6.348 -19.834 1.00 89.88 96 THR A C 1
ATOM 704 O O . THR A 1 96 ? 13.518 -7.561 -19.687 1.00 89.88 96 THR A O 1
ATOM 707 N N . ASP A 1 97 ? 12.428 -5.844 -20.653 1.00 85.38 97 ASP A N 1
ATOM 708 C CA . ASP A 1 97 ? 11.622 -6.637 -21.574 1.00 85.38 97 ASP A CA 1
ATOM 709 C C . ASP A 1 97 ? 12.423 -6.999 -22.847 1.00 85.38 97 ASP A C 1
ATOM 711 O O . ASP A 1 97 ? 13.580 -6.605 -23.026 1.00 85.38 97 ASP A O 1
ATOM 715 N N . SER A 1 98 ? 11.818 -7.790 -23.731 1.00 84.00 98 SER A N 1
ATOM 716 C CA . SER A 1 98 ? 12.390 -8.294 -24.986 1.00 84.00 98 SER A CA 1
ATOM 717 C C . SER A 1 98 ? 12.818 -7.207 -25.981 1.00 84.00 98 SER A C 1
ATOM 719 O O . SER A 1 98 ? 13.682 -7.452 -26.823 1.0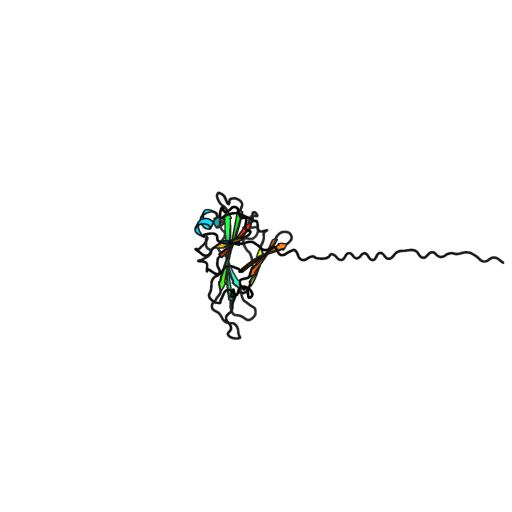0 84.00 98 SER A O 1
ATOM 721 N N . ASP A 1 99 ? 12.254 -6.005 -25.869 1.00 87.50 99 ASP A N 1
ATOM 722 C CA . ASP A 1 99 ? 12.622 -4.811 -26.636 1.00 87.50 99 ASP A CA 1
ATOM 723 C C . ASP A 1 99 ? 13.724 -3.972 -25.957 1.00 87.50 99 ASP A C 1
ATOM 725 O O . ASP A 1 99 ? 14.087 -2.904 -26.451 1.00 87.50 99 ASP A O 1
ATOM 729 N N . ASN A 1 100 ? 14.282 -4.470 -24.847 1.00 85.00 100 ASN A N 1
ATOM 730 C CA . ASN A 1 100 ? 15.302 -3.826 -24.027 1.00 85.00 100 ASN A CA 1
ATOM 731 C C . ASN A 1 100 ? 14.812 -2.575 -23.261 1.00 85.00 100 ASN A C 1
ATOM 733 O O . ASN A 1 100 ? 15.637 -1.808 -22.752 1.00 85.00 100 ASN A O 1
ATOM 737 N N . SER A 1 101 ? 13.492 -2.384 -23.145 1.00 87.69 101 SER A N 1
ATOM 738 C CA . SER A 1 101 ? 12.868 -1.372 -22.285 1.00 87.69 101 SER A CA 1
ATOM 739 C C . SER A 1 101 ? 12.830 -1.843 -20.821 1.00 87.69 101 SER A C 1
ATOM 741 O O . SER A 1 101 ? 12.633 -3.035 -20.577 1.00 87.69 101 SER A O 1
ATOM 743 N N . PRO A 1 102 ? 13.009 -0.959 -19.820 1.00 89.12 102 PRO A N 1
ATOM 744 C CA . PRO A 1 102 ? 12.859 -1.326 -18.412 1.00 89.12 102 PRO A CA 1
ATOM 745 C C . PRO A 1 102 ? 11.419 -1.748 -18.095 1.00 89.12 102 PRO A C 1
ATOM 747 O O . PRO A 1 102 ? 10.457 -1.197 -18.635 1.00 89.12 102 PRO A O 1
ATOM 750 N N . VAL A 1 103 ? 11.278 -2.734 -17.210 1.00 90.12 103 VAL A N 1
ATOM 751 C CA . VAL A 1 103 ? 9.972 -3.202 -16.739 1.00 90.12 103 VAL A CA 1
ATOM 752 C C . VAL A 1 103 ? 9.523 -2.350 -15.553 1.00 90.12 103 VAL A C 1
ATOM 754 O O . VAL A 1 103 ? 9.986 -2.540 -14.431 1.00 90.12 103 VAL A O 1
ATOM 757 N N . ASP A 1 104 ? 8.587 -1.438 -15.808 1.00 92.25 104 ASP A N 1
ATOM 758 C CA . ASP A 1 104 ? 8.030 -0.526 -14.804 1.00 92.25 104 ASP A CA 1
ATOM 759 C C . ASP A 1 104 ? 6.604 -0.929 -14.382 1.00 92.25 104 ASP A C 1
ATOM 761 O O . ASP A 1 104 ? 5.819 -1.452 -15.179 1.00 92.25 104 ASP A O 1
ATOM 765 N N . LEU A 1 105 ? 6.214 -0.612 -13.143 1.00 91.56 105 LEU A N 1
ATOM 766 C CA . LEU A 1 105 ? 4.841 -0.775 -12.652 1.00 91.56 105 LEU A CA 1
ATOM 767 C C . LEU A 1 105 ? 4.051 0.524 -12.812 1.00 91.56 105 LEU A C 1
ATOM 769 O O . LEU A 1 105 ? 4.248 1.495 -12.082 1.00 91.56 105 LEU A O 1
ATOM 773 N N . LYS A 1 106 ? 3.107 0.523 -13.759 1.00 91.88 106 LYS A N 1
ATOM 774 C CA . LYS A 1 106 ? 2.143 1.623 -13.948 1.00 91.88 106 LYS A CA 1
ATOM 775 C C . LYS A 1 106 ? 0.922 1.484 -13.052 1.00 91.88 106 LYS A C 1
ATOM 777 O O . LYS A 1 106 ? 0.407 2.488 -12.576 1.00 91.88 106 LYS A O 1
ATOM 782 N N . GLY A 1 107 ? 0.465 0.257 -12.836 1.00 90.44 107 GLY A N 1
ATOM 783 C CA . GLY A 1 107 ? -0.661 -0.035 -11.971 1.00 90.44 107 GLY A CA 1
ATOM 784 C C . GLY A 1 107 ? -0.943 -1.527 -11.876 1.00 90.44 107 GLY A C 1
ATOM 785 O O . GLY A 1 107 ? -0.416 -2.325 -12.650 1.00 90.44 107 GLY A O 1
ATOM 786 N N . THR A 1 108 ? -1.744 -1.895 -10.888 1.00 90.25 108 THR A N 1
ATOM 787 C CA . THR A 1 108 ? -1.991 -3.281 -10.489 1.00 90.25 108 THR A CA 1
ATOM 788 C C . THR A 1 108 ? -3.350 -3.394 -9.813 1.00 90.25 108 THR A C 1
ATOM 790 O O . THR A 1 108 ? -3.814 -2.451 -9.171 1.00 90.25 108 THR A O 1
ATOM 793 N N . SER A 1 109 ? -3.994 -4.548 -9.983 1.00 88.88 109 SER A N 1
ATOM 794 C CA . SER A 1 109 ? -5.309 -4.858 -9.428 1.00 88.88 109 SER A CA 1
ATOM 795 C C . SER A 1 109 ? -5.272 -6.199 -8.721 1.00 88.88 109 SER A C 1
ATOM 797 O O . SER A 1 109 ? -4.767 -7.162 -9.298 1.00 88.88 109 SER A O 1
ATOM 799 N N . TRP A 1 110 ? -5.851 -6.301 -7.532 1.00 86.94 110 TRP A N 1
ATOM 800 C CA . TRP A 1 110 ? -5.891 -7.573 -6.817 1.00 86.94 110 TRP A CA 1
ATOM 801 C C . TRP A 1 110 ? -7.095 -7.665 -5.885 1.00 86.94 110 TRP A C 1
ATOM 803 O O . TRP A 1 110 ? -7.732 -6.669 -5.535 1.00 86.94 110 TRP A O 1
ATOM 813 N N . LYS A 1 111 ? -7.464 -8.893 -5.519 1.00 85.00 111 LYS A N 1
ATOM 814 C CA . LYS A 1 111 ? -8.714 -9.156 -4.798 1.00 85.00 111 LYS A CA 1
ATOM 815 C C . LYS A 1 111 ? -8.575 -8.842 -3.313 1.00 85.00 111 LYS A C 1
ATOM 817 O O . LYS A 1 111 ? -8.013 -9.649 -2.584 1.00 85.00 111 LYS A O 1
ATOM 822 N N . PHE A 1 112 ? -9.216 -7.788 -2.826 1.00 85.69 112 PHE A N 1
ATOM 823 C CA . PHE A 1 112 ? -9.336 -7.515 -1.394 1.00 85.69 112 PHE A CA 1
ATOM 824 C C . PHE A 1 112 ? -10.520 -8.278 -0.793 1.00 85.69 112 PHE A C 1
ATOM 826 O O . PHE A 1 112 ? -11.675 -8.128 -1.199 1.00 85.69 112 PHE A O 1
ATOM 833 N N . ASN A 1 113 ? -10.237 -9.113 0.202 1.00 80.25 113 ASN A N 1
ATOM 834 C CA . ASN A 1 113 ? -11.221 -9.989 0.841 1.00 80.25 113 ASN A CA 1
ATOM 835 C C . ASN A 1 113 ? -12.028 -9.293 1.953 1.00 80.25 113 ASN A C 1
ATOM 837 O O . ASN A 1 113 ? -12.460 -9.948 2.898 1.00 80.25 113 ASN A O 1
ATOM 841 N N . SER A 1 114 ? -12.204 -7.975 1.862 1.00 85.44 114 SER A N 1
ATOM 842 C CA . SER A 1 114 ? -12.974 -7.188 2.823 1.00 85.44 114 SER A CA 1
ATOM 843 C C . SER A 1 114 ? -13.480 -5.885 2.196 1.00 85.44 114 SER A C 1
ATOM 845 O O . SER A 1 114 ? -13.206 -5.615 1.031 1.00 85.44 114 SER A O 1
ATOM 847 N N . THR A 1 115 ? -14.192 -5.069 2.970 1.00 88.88 115 THR A N 1
ATOM 848 C CA . THR A 1 115 ? -14.570 -3.698 2.609 1.00 88.88 115 THR A CA 1
ATOM 849 C C . THR A 1 115 ? -13.668 -2.703 3.349 1.00 88.88 115 THR A C 1
ATOM 851 O O . THR A 1 115 ? -13.556 -2.806 4.582 1.00 88.88 115 THR A O 1
ATOM 854 N N . PRO A 1 116 ? -13.030 -1.747 2.644 1.00 91.88 116 PRO A N 1
ATOM 855 C CA . PRO A 1 116 ? -12.280 -0.673 3.277 1.00 91.88 116 PRO A CA 1
ATOM 856 C C . PRO A 1 116 ? -13.172 0.179 4.179 1.00 91.88 116 PRO A C 1
ATOM 858 O O . PRO A 1 116 ? -14.347 0.400 3.881 1.00 91.88 116 PRO A O 1
ATOM 861 N N . ILE A 1 117 ? -12.610 0.689 5.269 1.00 93.12 117 ILE A N 1
ATOM 862 C CA . ILE A 1 117 ? -13.285 1.660 6.131 1.00 93.12 117 ILE A CA 1
ATOM 863 C C . ILE A 1 117 ? -12.498 2.963 6.180 1.00 93.12 117 ILE A C 1
ATOM 865 O O . ILE A 1 117 ? -11.273 2.969 6.075 1.00 93.12 117 ILE A O 1
ATOM 869 N N . LEU A 1 118 ? -13.208 4.064 6.412 1.00 93.56 118 LEU A N 1
ATOM 870 C CA . LEU A 1 118 ? -12.576 5.348 6.677 1.00 93.56 118 LEU A CA 1
ATOM 871 C C . LEU A 1 118 ? -12.185 5.451 8.157 1.00 93.56 118 LEU A C 1
ATOM 873 O O . LEU A 1 118 ? -12.974 5.113 9.044 1.00 93.56 118 LEU A O 1
ATOM 877 N N . SER A 1 119 ? -10.993 5.968 8.431 1.00 93.88 119 SER A N 1
ATOM 878 C CA . SER A 1 119 ? -10.447 6.127 9.786 1.00 93.88 119 SER A CA 1
ATOM 879 C C . SER A 1 119 ? -9.612 7.397 9.895 1.00 93.88 119 SER A C 1
ATOM 881 O O . SER A 1 119 ? -9.167 7.901 8.875 1.00 93.88 119 SER A O 1
ATOM 883 N N . ASP A 1 120 ? -9.385 7.878 11.115 1.00 94.06 120 ASP A N 1
ATOM 884 C CA . ASP A 1 120 ? -8.479 8.993 11.408 1.00 94.06 120 ASP A CA 1
ATOM 885 C C . ASP A 1 120 ? -7.396 8.495 12.374 1.00 94.06 120 ASP A C 1
ATOM 887 O O . ASP A 1 120 ? -7.562 8.528 13.593 1.00 94.06 120 ASP A O 1
ATOM 891 N N . LEU A 1 121 ? -6.328 7.924 11.815 1.00 92.56 121 LEU A N 1
ATOM 892 C CA . LEU A 1 121 ? -5.175 7.443 12.579 1.00 92.56 121 LEU A CA 1
ATOM 893 C C . LEU A 1 121 ? -4.141 8.546 12.834 1.00 92.56 121 LEU A C 1
ATOM 895 O O . LEU A 1 121 ? -3.247 8.350 13.656 1.00 92.56 121 LEU A O 1
ATOM 899 N N . THR A 1 122 ? -4.243 9.686 12.143 1.00 89.94 122 THR A N 1
ATOM 900 C CA . THR A 1 122 ? -3.342 10.833 12.330 1.00 89.94 122 THR A CA 1
ATOM 901 C C . THR A 1 122 ? -3.845 11.794 13.409 1.00 89.94 122 THR A C 1
ATOM 903 O O . THR A 1 122 ? -3.077 12.621 13.899 1.00 89.94 122 THR A O 1
ATOM 906 N N . GLY A 1 123 ? -5.103 11.656 13.841 1.00 86.94 123 GLY A N 1
ATOM 907 C CA . GLY A 1 123 ? -5.729 12.506 14.852 1.00 86.94 123 GLY A CA 1
ATOM 908 C C . GLY A 1 123 ? -6.022 13.915 14.337 1.00 86.94 123 GLY A C 1
ATOM 909 O O . GLY A 1 123 ? -6.128 14.850 15.131 1.00 86.94 123 GLY A O 1
ATOM 910 N N . THR A 1 124 ? -6.109 14.085 13.017 1.00 86.69 124 THR A N 1
ATOM 911 C CA . THR A 1 124 ? -6.278 15.390 12.355 1.00 86.69 124 THR A CA 1
ATOM 912 C C . THR A 1 124 ? -7.747 15.770 12.159 1.00 86.69 124 THR A C 1
ATOM 914 O O . THR A 1 124 ? -8.048 16.893 11.755 1.00 86.69 124 THR A O 1
ATOM 917 N N . GLY A 1 125 ? -8.673 14.851 12.439 1.00 86.25 125 GLY A N 1
ATOM 918 C CA . GLY A 1 125 ? -10.104 14.970 12.167 1.00 86.25 125 GLY A CA 1
ATOM 919 C C . GLY A 1 125 ? -10.503 14.519 10.759 1.00 86.25 125 GLY A C 1
ATOM 920 O O . GLY A 1 125 ? -11.701 14.432 10.470 1.00 86.25 125 GLY A O 1
ATOM 921 N N . THR A 1 126 ? -9.539 14.211 9.886 1.00 89.69 126 THR A N 1
ATOM 922 C CA . THR A 1 126 ? -9.799 13.748 8.518 1.00 89.69 126 THR A CA 1
ATOM 923 C C . THR A 1 126 ? -9.851 12.232 8.490 1.00 89.69 126 THR A C 1
ATOM 925 O O . THR A 1 126 ? -8.920 11.560 8.919 1.00 89.69 126 THR A O 1
ATOM 928 N N . LYS A 1 127 ? -10.949 11.674 7.968 1.00 92.50 127 LYS A N 1
ATOM 929 C CA . LYS A 1 127 ? -11.054 10.228 7.784 1.00 92.50 127 LYS A CA 1
ATOM 930 C C . LYS A 1 127 ? -10.628 9.826 6.378 1.00 92.50 127 LYS A C 1
ATOM 932 O O . LYS A 1 127 ? -11.229 10.283 5.406 1.00 92.50 127 LYS A O 1
ATOM 937 N N . VAL A 1 128 ? -9.660 8.924 6.287 1.00 93.38 128 VAL A N 1
ATOM 938 C CA . VAL A 1 128 ? -9.121 8.394 5.029 1.00 93.38 128 VAL A CA 1
ATOM 939 C C . VAL A 1 128 ? -9.303 6.883 4.930 1.00 93.38 128 VAL A C 1
ATOM 941 O O . VAL A 1 128 ? -9.430 6.192 5.947 1.00 93.38 128 VAL A O 1
ATOM 944 N N . GLY A 1 129 ? -9.387 6.378 3.698 1.00 90.88 129 GLY A N 1
ATOM 945 C CA . GLY A 1 129 ? -9.616 4.955 3.410 1.00 90.88 129 GLY A CA 1
ATOM 946 C C . GLY A 1 129 ? -8.339 4.122 3.370 1.00 90.88 129 GLY A C 1
ATOM 947 O O . GLY A 1 129 ? -8.392 2.896 3.485 1.00 90.88 129 GLY A O 1
ATOM 948 N N . ALA A 1 130 ? -7.195 4.785 3.229 1.00 95.56 130 ALA A N 1
ATOM 949 C CA . ALA A 1 130 ? -5.889 4.158 3.206 1.00 95.56 130 ALA A CA 1
ATOM 950 C C . ALA A 1 130 ? -4.807 5.101 3.746 1.00 95.56 130 ALA A C 1
ATOM 952 O O . ALA A 1 130 ? -4.998 6.313 3.837 1.00 95.56 130 ALA A O 1
ATOM 953 N N . TYR A 1 131 ? -3.656 4.531 4.083 1.00 96.69 131 TYR A N 1
ATOM 954 C CA . TYR A 1 131 ? -2.477 5.269 4.521 1.00 96.69 131 TYR A CA 1
ATOM 955 C C . TYR A 1 131 ? -1.261 4.859 3.716 1.00 96.69 131 TYR A C 1
ATOM 957 O O . TYR A 1 131 ? -1.161 3.712 3.293 1.00 96.69 131 TYR A O 1
ATOM 965 N N . THR A 1 132 ? -0.315 5.768 3.546 1.00 96.62 132 THR A N 1
ATOM 966 C CA . THR A 1 132 ? 1.002 5.474 2.976 1.00 96.62 132 THR A CA 1
ATOM 967 C C . THR A 1 132 ? 2.072 5.649 4.040 1.00 96.62 132 THR A C 1
ATOM 969 O O . THR A 1 132 ? 1.967 6.536 4.877 1.00 96.62 132 THR A O 1
ATOM 972 N N . ILE A 1 133 ? 3.101 4.814 4.016 1.00 96.75 133 ILE A N 1
ATOM 973 C CA . ILE A 1 133 ? 4.222 4.820 4.951 1.00 96.75 133 ILE A CA 1
ATOM 974 C C . ILE A 1 133 ? 5.498 4.821 4.115 1.00 96.75 133 ILE A C 1
ATOM 976 O O . ILE A 1 133 ? 5.742 3.902 3.331 1.00 96.75 133 ILE A O 1
ATOM 980 N N . THR A 1 134 ? 6.306 5.865 4.280 1.00 95.44 134 THR A N 1
ATOM 981 C CA . THR A 1 134 ? 7.516 6.107 3.475 1.00 95.44 134 THR A CA 1
ATOM 982 C C . THR A 1 134 ? 8.796 6.160 4.307 1.00 95.44 134 THR A C 1
ATOM 984 O O . THR A 1 134 ? 9.879 6.288 3.748 1.00 95.44 134 THR A O 1
ATOM 987 N N . ASP A 1 135 ? 8.691 6.151 5.639 1.00 93.25 135 ASP A N 1
ATOM 988 C CA . ASP A 1 135 ? 9.778 6.531 6.553 1.00 93.25 135 ASP A CA 1
ATOM 989 C C . ASP A 1 135 ? 10.357 5.366 7.374 1.00 93.25 135 ASP A C 1
ATOM 991 O O . ASP A 1 135 ? 11.305 5.563 8.133 1.00 93.25 135 ASP A O 1
ATOM 995 N N . GLY A 1 136 ? 9.828 4.149 7.227 1.00 91.62 136 GLY A N 1
ATOM 996 C CA . GLY A 1 136 ? 10.328 2.985 7.951 1.00 91.62 136 GLY A CA 1
ATOM 997 C C . GLY A 1 136 ? 9.509 1.718 7.734 1.00 91.62 136 GLY A C 1
ATOM 998 O O . GLY A 1 136 ? 8.393 1.750 7.220 1.00 91.62 136 GLY A O 1
ATOM 999 N N . ALA A 1 137 ? 10.092 0.590 8.134 1.00 93.31 137 ALA A N 1
ATOM 1000 C CA . ALA A 1 137 ? 9.449 -0.717 8.073 1.00 93.31 137 ALA A CA 1
ATOM 1001 C C . ALA A 1 137 ? 8.267 -0.818 9.053 1.00 93.31 137 ALA A C 1
ATOM 1003 O O . ALA A 1 137 ? 8.279 -0.230 10.143 1.00 93.31 137 ALA A O 1
ATOM 1004 N N . ILE 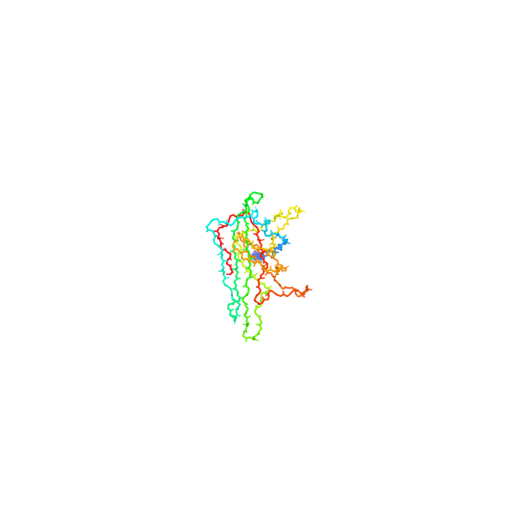A 1 138 ? 7.272 -1.627 8.688 1.00 92.50 138 ILE A N 1
ATOM 1005 C CA . ILE A 1 138 ? 6.154 -1.976 9.566 1.00 92.50 138 ILE A CA 1
ATOM 1006 C C . ILE A 1 138 ? 5.997 -3.488 9.670 1.00 92.50 138 ILE A C 1
ATOM 1008 O O . ILE A 1 138 ? 5.883 -4.194 8.671 1.00 92.50 138 ILE A O 1
ATOM 1012 N N . GLY A 1 139 ? 6.010 -4.002 10.901 1.00 87.81 139 GLY A N 1
ATOM 1013 C CA . GLY A 1 139 ? 6.075 -5.445 11.139 1.00 87.81 139 GLY A CA 1
ATOM 1014 C C . GLY A 1 139 ? 7.243 -6.100 10.402 1.00 87.81 139 GLY A C 1
ATOM 1015 O O . GLY A 1 139 ? 8.397 -5.742 10.617 1.00 87.81 139 GLY A O 1
ATOM 1016 N N . GLY A 1 140 ? 6.930 -7.085 9.559 1.00 86.06 140 GLY A N 1
ATOM 1017 C CA . GLY A 1 140 ? 7.896 -7.746 8.685 1.00 86.06 140 GLY A CA 1
ATOM 1018 C C . GLY A 1 140 ? 7.856 -7.273 7.226 1.00 86.06 140 GLY A C 1
ATOM 1019 O O . GLY A 1 140 ? 8.598 -7.815 6.409 1.00 86.06 140 GLY A O 1
ATOM 1020 N N . VAL A 1 141 ? 7.022 -6.283 6.887 1.00 87.62 141 VAL A N 1
ATOM 1021 C CA . VAL A 1 141 ? 7.125 -5.577 5.602 1.00 87.62 141 VAL A CA 1
ATOM 1022 C C . VAL A 1 141 ? 8.402 -4.738 5.654 1.00 87.62 141 VAL A C 1
ATOM 1024 O O . VAL A 1 141 ? 8.630 -4.026 6.633 1.00 87.62 141 VAL A O 1
ATOM 1027 N N . GLY A 1 142 ? 9.264 -4.901 4.646 1.00 84.06 142 GLY A N 1
ATOM 1028 C CA . GLY A 1 142 ? 10.620 -4.352 4.619 1.00 84.06 142 GLY A CA 1
ATOM 1029 C C . GLY A 1 142 ? 10.692 -2.822 4.635 1.00 84.06 142 GLY A C 1
ATOM 1030 O O . GLY A 1 142 ? 9.711 -2.119 4.861 1.00 84.06 142 GLY A O 1
ATOM 1031 N N . ALA A 1 143 ? 11.895 -2.286 4.410 1.00 87.31 143 ALA A N 1
ATOM 1032 C CA . ALA A 1 143 ? 12.060 -0.844 4.278 1.00 87.31 143 ALA A CA 1
ATOM 1033 C C . ALA A 1 143 ? 11.307 -0.352 3.024 1.00 87.31 143 ALA A C 1
ATOM 1035 O O . ALA A 1 143 ? 11.570 -0.873 1.930 1.00 87.31 143 ALA A O 1
ATOM 1036 N N . PRO A 1 144 ? 10.393 0.624 3.166 1.00 89.31 144 PRO A N 1
ATOM 1037 C CA . PRO A 1 144 ? 9.640 1.145 2.039 1.00 89.31 144 PRO A CA 1
ATOM 1038 C C . PRO A 1 144 ? 10.536 2.011 1.153 1.00 89.31 144 PRO A C 1
ATOM 1040 O O . PRO A 1 144 ? 11.507 2.619 1.613 1.00 89.31 144 PRO A O 1
ATOM 1043 N N . GLY A 1 145 ? 10.178 2.107 -0.124 1.00 91.94 145 GLY A N 1
ATOM 1044 C CA . GLY A 1 145 ? 10.608 3.227 -0.951 1.00 91.94 145 GLY A CA 1
ATOM 1045 C C . GLY A 1 145 ? 9.771 4.478 -0.683 1.00 91.94 145 GLY A C 1
ATOM 1046 O O . GLY A 1 145 ? 8.953 4.539 0.235 1.00 91.94 145 GLY A O 1
ATOM 1047 N N . THR A 1 146 ? 9.966 5.504 -1.503 1.00 91.69 146 THR A N 1
ATOM 1048 C CA . THR A 1 146 ? 9.295 6.802 -1.327 1.00 91.69 146 THR A CA 1
ATOM 1049 C C . THR A 1 146 ? 8.113 7.009 -2.265 1.00 91.69 146 THR A C 1
ATOM 1051 O O . THR A 1 146 ? 7.295 7.892 -2.022 1.00 91.69 146 THR A O 1
ATOM 1054 N N . GLN A 1 147 ? 8.003 6.215 -3.332 1.00 93.69 147 GLN A N 1
ATOM 1055 C CA . GLN A 1 147 ? 6.963 6.398 -4.336 1.00 93.69 147 GLN A CA 1
ATOM 1056 C C . GLN A 1 147 ? 5.652 5.740 -3.895 1.00 93.69 147 GLN A C 1
ATOM 1058 O O . GLN A 1 147 ? 5.545 4.516 -3.799 1.00 93.69 147 GLN A O 1
ATOM 1063 N N . THR A 1 148 ? 4.647 6.567 -3.626 1.00 93.88 148 THR A N 1
ATOM 1064 C CA . THR A 1 148 ? 3.283 6.146 -3.299 1.00 93.88 148 THR A CA 1
ATOM 1065 C C . THR A 1 148 ? 2.456 5.935 -4.569 1.00 93.88 148 THR A C 1
ATOM 1067 O O . THR A 1 148 ? 2.774 6.532 -5.603 1.00 93.88 148 THR A O 1
ATOM 1070 N N . PRO A 1 149 ? 1.374 5.137 -4.517 1.00 93.38 149 PRO A N 1
ATOM 1071 C CA . PRO A 1 149 ? 0.364 5.168 -5.567 1.00 93.38 149 PRO A CA 1
ATOM 1072 C C . PRO A 1 149 ? -0.146 6.602 -5.777 1.00 93.38 149 PRO A C 1
ATOM 1074 O O . PRO A 1 149 ? -0.378 7.325 -4.807 1.00 93.38 149 PRO A O 1
ATOM 1077 N N . THR A 1 150 ? -0.300 7.015 -7.031 1.00 93.62 150 THR A N 1
ATOM 1078 C CA . THR A 1 150 ? -0.960 8.268 -7.418 1.00 93.62 150 THR A CA 1
ATOM 1079 C C . THR A 1 150 ? -2.468 8.178 -7.232 1.00 93.62 150 THR A C 1
ATOM 1081 O O . THR A 1 150 ? -3.107 9.167 -6.890 1.00 93.62 150 THR A O 1
ATOM 1084 N N . GLU A 1 151 ? -3.023 6.983 -7.433 1.00 93.62 151 GLU A N 1
ATOM 1085 C CA . GLU A 1 151 ? -4.427 6.668 -7.197 1.00 93.62 151 GLU A CA 1
ATOM 1086 C C . GLU A 1 151 ? -4.518 5.306 -6.510 1.00 93.62 151 GLU A C 1
ATOM 1088 O O . GLU A 1 151 ? -3.760 4.378 -6.821 1.00 93.62 151 GLU A O 1
ATOM 1093 N N . LEU A 1 152 ? -5.447 5.198 -5.564 1.00 94.25 152 LEU A N 1
ATOM 1094 C CA . LEU A 1 152 ? -5.813 3.943 -4.931 1.00 94.25 152 LEU A CA 1
ATOM 1095 C C . LEU A 1 152 ? -7.334 3.848 -4.926 1.00 94.25 152 LEU A C 1
ATOM 1097 O O . LEU A 1 152 ? -8.000 4.618 -4.239 1.00 94.25 152 LEU A O 1
ATOM 1101 N N . ASP A 1 153 ? -7.878 2.895 -5.668 1.00 94.00 153 ASP A N 1
ATOM 1102 C CA . ASP A 1 153 ? -9.315 2.723 -5.812 1.00 94.00 153 ASP A CA 1
ATOM 1103 C C . ASP A 1 153 ? -9.802 1.408 -5.220 1.00 94.00 153 ASP A C 1
ATOM 1105 O O . ASP A 1 153 ? -9.110 0.385 -5.197 1.00 94.00 153 ASP A O 1
ATOM 1109 N N . TRP A 1 154 ? -11.051 1.445 -4.774 1.00 91.00 154 TRP A N 1
ATOM 1110 C CA . TRP A 1 154 ? -11.815 0.298 -4.338 1.00 91.00 154 TRP A CA 1
ATOM 1111 C C . TRP A 1 154 ? -12.950 0.004 -5.311 1.00 91.00 154 TRP A C 1
ATOM 1113 O O . TRP A 1 154 ? -13.867 0.806 -5.470 1.00 91.00 154 TRP A O 1
ATOM 1123 N N . GLU A 1 155 ? -12.928 -1.172 -5.924 1.00 89.69 155 GLU A N 1
ATOM 1124 C CA . GLU A 1 155 ? -14.037 -1.696 -6.716 1.00 89.69 155 GLU A CA 1
ATOM 1125 C C . GLU A 1 155 ? -14.849 -2.677 -5.850 1.00 89.69 155 GLU A C 1
ATOM 1127 O O . GLU A 1 155 ? -14.429 -3.829 -5.667 1.00 89.69 155 GLU A O 1
ATOM 1132 N N . PRO A 1 156 ? -15.990 -2.251 -5.275 1.00 84.69 156 PRO A N 1
ATOM 1133 C CA . PRO A 1 156 ? -16.784 -3.111 -4.414 1.00 84.69 156 PRO A CA 1
ATOM 1134 C C . PRO A 1 156 ? -17.396 -4.282 -5.190 1.00 84.69 156 PRO A C 1
ATOM 1136 O O . PRO A 1 156 ? -17.759 -4.175 -6.355 1.00 84.69 156 PRO A O 1
ATOM 1139 N N . LYS A 1 157 ? -17.535 -5.410 -4.496 1.00 80.06 157 LYS A N 1
ATOM 1140 C CA . LYS A 1 157 ? -18.345 -6.580 -4.862 1.00 80.06 157 LYS A CA 1
ATOM 1141 C C . LYS A 1 157 ? -19.224 -6.943 -3.658 1.00 80.06 157 LYS A C 1
ATOM 1143 O O . LYS A 1 157 ? -19.125 -6.343 -2.590 1.00 80.06 157 LYS A O 1
ATOM 1148 N N . THR A 1 158 ? -20.073 -7.959 -3.790 1.00 71.19 158 THR A N 1
ATOM 1149 C CA . THR A 1 158 ? -21.101 -8.307 -2.785 1.00 71.19 158 THR A CA 1
ATOM 1150 C C . THR A 1 158 ? -20.587 -8.515 -1.352 1.00 71.19 158 THR A C 1
ATOM 1152 O O . THR A 1 158 ? -21.302 -8.204 -0.406 1.00 71.19 158 THR A O 1
ATOM 1155 N N . SER A 1 159 ? -19.376 -9.051 -1.167 1.00 66.94 159 SER A N 1
ATOM 1156 C CA . SER A 1 159 ? -18.772 -9.304 0.159 1.00 66.94 159 SER A CA 1
ATOM 1157 C C . SER A 1 159 ? -17.243 -9.156 0.173 1.00 66.94 159 SER A C 1
ATOM 1159 O O . SER A 1 159 ? -16.567 -9.666 1.061 1.00 66.94 159 SER A O 1
ATOM 1161 N N . SER A 1 160 ? -16.688 -8.563 -0.877 1.00 79.06 160 SER A N 1
ATOM 1162 C CA . SER A 1 160 ? -15.256 -8.414 -1.145 1.00 79.06 160 SER A CA 1
ATOM 1163 C C . SER A 1 160 ? -15.113 -7.363 -2.245 1.00 79.06 160 SER A C 1
ATOM 1165 O O . SER A 1 160 ? -16.070 -6.654 -2.532 1.00 79.06 160 SER A O 1
ATOM 1167 N N . GLY A 1 161 ? -13.986 -7.320 -2.942 1.00 84.62 161 GLY A N 1
ATOM 1168 C CA . GLY A 1 161 ? -13.820 -6.455 -4.107 1.00 84.62 161 GLY A CA 1
ATOM 1169 C C . GLY A 1 161 ? -12.388 -6.456 -4.609 1.00 84.62 161 GLY A C 1
ATOM 1170 O O . GLY A 1 161 ? -11.616 -7.358 -4.273 1.00 84.62 161 GLY A O 1
ATOM 1171 N N . SER A 1 162 ? -12.051 -5.478 -5.438 1.00 88.56 162 SER A N 1
ATOM 1172 C CA . SER A 1 162 ? -10.720 -5.334 -6.025 1.00 88.56 162 SER A CA 1
ATOM 1173 C C . SER A 1 162 ? -10.096 -4.020 -5.559 1.00 88.56 162 SER A C 1
ATOM 1175 O O . SER A 1 162 ? -10.739 -2.977 -5.640 1.00 88.56 162 SER A O 1
ATOM 1177 N N . LEU A 1 163 ? -8.858 -4.062 -5.070 1.00 91.56 163 LEU A N 1
ATOM 1178 C CA . LEU A 1 163 ? -8.047 -2.854 -4.926 1.00 91.56 163 LEU A CA 1
ATOM 1179 C C . LEU A 1 163 ? -7.322 -2.599 -6.240 1.00 91.56 163 LEU A C 1
ATOM 1181 O O . LEU A 1 163 ? -6.838 -3.544 -6.866 1.00 91.56 163 LEU A O 1
ATOM 1185 N N . LEU A 1 164 ? -7.250 -1.333 -6.628 1.00 93.00 164 LEU A N 1
ATOM 1186 C CA . LEU A 1 164 ? -6.534 -0.869 -7.805 1.00 93.00 164 LEU A CA 1
ATOM 1187 C C . LEU A 1 164 ? -5.524 0.183 -7.357 1.00 93.00 164 LEU A C 1
ATOM 1189 O O . LEU A 1 164 ? -5.920 1.194 -6.792 1.00 93.00 164 LEU A O 1
ATOM 1193 N N . ALA A 1 165 ? -4.235 -0.058 -7.572 1.00 93.50 165 ALA A N 1
ATOM 1194 C CA . ALA A 1 165 ? -3.191 0.925 -7.297 1.00 93.50 165 ALA A CA 1
ATOM 1195 C C . ALA A 1 165 ? -2.559 1.370 -8.610 1.00 93.50 165 ALA A C 1
ATOM 1197 O O . ALA A 1 165 ? -2.081 0.533 -9.377 1.00 93.50 165 ALA A O 1
ATOM 1198 N N . THR A 1 166 ? -2.516 2.678 -8.836 1.00 94.69 166 THR A N 1
ATOM 1199 C CA . THR A 1 166 ? -1.868 3.310 -9.989 1.00 94.69 166 THR A CA 1
ATOM 1200 C C . THR A 1 166 ? -0.643 4.068 -9.497 1.00 94.69 166 THR A C 1
ATOM 1202 O O . THR A 1 166 ? -0.713 4.760 -8.492 1.00 94.69 166 THR A O 1
ATOM 1205 N N . TYR A 1 167 ? 0.486 3.944 -10.190 1.00 93.88 167 TYR A N 1
ATOM 1206 C CA . TYR A 1 167 ? 1.753 4.618 -9.874 1.00 93.88 167 TYR A CA 1
ATOM 1207 C C . TYR A 1 167 ? 2.176 5.625 -10.949 1.00 93.88 167 TYR A C 1
ATOM 1209 O O . TYR A 1 167 ? 3.205 6.273 -10.799 1.00 93.88 167 TYR A O 1
ATOM 1217 N N . PHE A 1 168 ? 1.417 5.735 -12.040 1.00 93.12 168 PHE A N 1
ATOM 1218 C CA . PHE A 1 168 ? 1.727 6.572 -13.192 1.00 93.12 168 PHE A CA 1
ATOM 1219 C C . PHE A 1 168 ? 0.621 7.598 -13.435 1.00 93.12 168 PHE A C 1
ATOM 1221 O O . PHE A 1 168 ? -0.532 7.224 -13.633 1.00 93.12 168 PHE A O 1
ATOM 1228 N N . ASP A 1 169 ? 0.993 8.874 -13.543 1.00 91.12 169 ASP A N 1
ATOM 1229 C CA . ASP A 1 169 ? 0.088 9.937 -13.979 1.00 91.12 169 ASP A CA 1
ATOM 1230 C C . ASP A 1 169 ? 0.794 10.853 -14.985 1.00 91.12 169 ASP A C 1
ATOM 1232 O O . ASP A 1 169 ? 1.639 11.684 -14.645 1.00 91.12 169 ASP A O 1
ATOM 1236 N N . LYS A 1 170 ? 0.403 10.733 -16.258 1.00 89.25 170 LYS A N 1
ATOM 1237 C CA . LYS A 1 170 ? 0.936 11.569 -17.341 1.00 89.25 170 LYS A CA 1
ATOM 1238 C C . LYS A 1 170 ? 0.570 13.047 -17.182 1.00 89.25 170 LYS A C 1
ATOM 1240 O O . LYS A 1 170 ? 1.349 13.904 -17.589 1.00 89.25 170 LYS A O 1
ATOM 1245 N N . THR A 1 171 ? -0.609 13.341 -16.646 1.00 91.06 171 THR A N 1
ATOM 1246 C CA . THR A 1 171 ? -1.134 14.704 -16.489 1.00 91.06 171 THR A CA 1
ATOM 1247 C C . THR A 1 171 ? -0.352 15.459 -15.422 1.00 91.06 171 THR A C 1
ATOM 1249 O O . THR A 1 171 ? -0.047 16.635 -15.605 1.00 91.06 171 THR A O 1
ATOM 1252 N N . GLN A 1 172 ? 0.019 14.767 -14.344 1.00 87.19 172 GLN A N 1
ATOM 1253 C CA . GLN A 1 172 ? 0.830 15.318 -13.254 1.00 87.19 172 GLN A CA 1
ATOM 1254 C C . GLN A 1 172 ? 2.343 15.142 -13.467 1.00 87.19 172 GLN A C 1
ATOM 1256 O O . GLN A 1 172 ? 3.138 15.653 -12.682 1.00 87.19 172 GLN A O 1
ATOM 1261 N N . GLY A 1 173 ? 2.758 14.447 -14.532 1.00 87.94 173 GLY A N 1
ATOM 1262 C CA . GLY A 1 173 ? 4.168 14.173 -14.819 1.00 87.94 173 GLY A CA 1
ATOM 1263 C C . GLY A 1 173 ? 4.809 13.182 -13.844 1.00 87.94 173 GLY A C 1
ATOM 1264 O O . GLY A 1 173 ? 6.027 13.200 -13.676 1.00 87.94 173 GLY A O 1
ATOM 1265 N N . ILE A 1 174 ? 4.006 12.331 -13.202 1.00 89.56 174 ILE A N 1
ATOM 1266 C CA . ILE A 1 174 ? 4.474 11.325 -12.250 1.00 89.56 174 ILE A CA 1
ATOM 1267 C C . ILE A 1 174 ? 4.850 10.057 -13.033 1.00 89.56 174 ILE A C 1
ATOM 1269 O O . ILE A 1 174 ? 3.985 9.467 -13.694 1.00 89.56 174 ILE A O 1
ATOM 1273 N N . PRO A 1 175 ? 6.130 9.638 -13.011 1.00 92.31 175 PRO A N 1
ATOM 1274 C CA . PRO A 1 175 ? 6.569 8.436 -13.707 1.00 92.31 175 PRO A CA 1
ATOM 1275 C C . PRO A 1 175 ? 6.021 7.184 -13.020 1.00 92.31 175 PRO A C 1
ATOM 1277 O O . PRO A 1 175 ? 5.716 7.206 -11.835 1.00 92.31 175 PRO A O 1
ATOM 1280 N N . ALA A 1 176 ? 5.955 6.076 -13.758 1.00 93.50 176 ALA A N 1
ATOM 1281 C CA . ALA A 1 176 ? 5.650 4.765 -13.191 1.00 93.50 176 ALA A CA 1
ATOM 1282 C C . ALA A 1 176 ? 6.689 4.370 -12.128 1.00 93.50 176 ALA A C 1
ATOM 1284 O O . ALA A 1 176 ? 7.804 4.897 -12.136 1.00 93.50 176 ALA A O 1
ATOM 1285 N N . LEU A 1 177 ? 6.363 3.415 -11.256 1.00 93.75 177 LEU A N 1
ATOM 1286 C CA . LEU A 1 177 ? 7.353 2.862 -10.333 1.00 93.75 177 LEU A CA 1
ATOM 1287 C C . LEU A 1 177 ? 8.409 2.104 -11.149 1.00 93.75 177 LEU A C 1
ATOM 1289 O O . LEU A 1 177 ? 8.070 1.183 -11.896 1.00 93.75 177 LEU A O 1
ATOM 1293 N N . GLN A 1 178 ? 9.660 2.550 -11.062 1.00 93.69 178 GLN A N 1
ATOM 1294 C CA . GLN A 1 178 ? 10.705 2.151 -12.005 1.00 93.69 178 GLN A CA 1
ATOM 1295 C C . GLN A 1 178 ? 11.325 0.793 -11.652 1.00 93.69 178 GLN A C 1
ATOM 1297 O O . GLN A 1 178 ? 11.360 0.397 -10.484 1.00 93.69 178 GLN A O 1
ATOM 1302 N N . ALA A 1 179 ? 11.878 0.108 -12.653 1.00 91.88 179 ALA A N 1
ATOM 1303 C CA . ALA A 1 179 ? 12.657 -1.114 -12.450 1.00 91.88 179 ALA A CA 1
ATOM 1304 C C . ALA A 1 179 ? 13.729 -0.950 -11.348 1.00 91.88 179 ALA A C 1
ATOM 1306 O O . ALA A 1 179 ? 14.466 0.039 -11.301 1.00 91.88 179 ALA A O 1
ATOM 1307 N N . GLY A 1 180 ? 13.825 -1.934 -10.448 1.00 92.12 180 GLY A N 1
ATOM 1308 C CA . GLY A 1 180 ? 14.760 -1.908 -9.317 1.00 92.12 180 GLY A CA 1
ATOM 1309 C C . GLY A 1 180 ? 14.340 -1.032 -8.130 1.00 92.12 180 GLY A C 1
ATOM 1310 O O . GLY A 1 180 ? 15.131 -0.889 -7.197 1.00 92.12 180 GLY A O 1
ATOM 1311 N N . GLN A 1 181 ? 13.148 -0.425 -8.152 1.00 93.62 181 GLN A N 1
ATOM 1312 C CA . GLN A 1 181 ? 12.630 0.375 -7.040 1.00 93.62 181 GLN A CA 1
ATOM 1313 C C . GLN A 1 181 ? 11.633 -0.391 -6.171 1.00 93.62 181 GLN A C 1
ATOM 1315 O O . GLN A 1 181 ? 10.911 -1.274 -6.635 1.00 93.62 181 GLN A O 1
ATOM 1320 N N . ASN A 1 182 ? 11.546 0.044 -4.914 1.00 93.69 182 ASN A N 1
ATOM 1321 C CA . ASN A 1 182 ? 10.490 -0.351 -3.995 1.00 93.69 182 ASN A CA 1
ATOM 1322 C C . ASN A 1 182 ? 9.447 0.766 -3.916 1.00 93.69 182 ASN A C 1
ATOM 1324 O O . ASN A 1 182 ? 9.790 1.952 -3.938 1.00 93.69 182 ASN A O 1
ATOM 1328 N N . SER A 1 183 ? 8.177 0.407 -3.781 1.00 95.44 183 SER A N 1
ATOM 1329 C CA . SER A 1 183 ? 7.127 1.371 -3.475 1.00 95.44 183 SER A CA 1
ATOM 1330 C C . SER A 1 183 ? 7.183 1.789 -2.009 1.00 95.44 183 SER A C 1
ATOM 1332 O O . SER A 1 183 ? 7.720 1.082 -1.155 1.00 95.44 183 SER A O 1
ATOM 1334 N N . ALA A 1 184 ? 6.539 2.907 -1.691 1.00 95.81 184 ALA A N 1
ATOM 1335 C CA . ALA A 1 184 ? 6.053 3.130 -0.340 1.00 95.81 184 ALA A CA 1
ATOM 1336 C C . ALA A 1 184 ? 5.116 1.988 0.074 1.00 95.81 184 ALA A C 1
ATOM 1338 O O . ALA A 1 184 ? 4.425 1.404 -0.773 1.00 95.81 184 ALA A O 1
ATOM 1339 N N . THR A 1 185 ? 5.053 1.701 1.369 1.00 96.31 185 THR A N 1
ATOM 1340 C CA . THR A 1 185 ? 4.071 0.753 1.890 1.00 96.31 185 THR A CA 1
ATOM 1341 C C . THR A 1 185 ? 2.737 1.462 1.987 1.00 96.31 185 THR A C 1
ATOM 1343 O O . THR A 1 185 ? 2.644 2.505 2.627 1.00 96.31 185 THR A O 1
ATOM 1346 N N . PHE A 1 186 ? 1.691 0.921 1.378 1.00 95.75 186 PHE A N 1
ATOM 1347 C CA . PHE A 1 186 ? 0.341 1.439 1.568 1.00 95.75 186 PHE A CA 1
ATOM 1348 C C . PHE A 1 186 ? -0.506 0.440 2.344 1.00 95.75 186 PHE A C 1
ATOM 1350 O O . PHE A 1 186 ? -0.329 -0.776 2.260 1.00 95.75 186 PHE A O 1
ATOM 1357 N N . VAL A 1 187 ? -1.413 0.976 3.147 1.00 95.56 187 VAL A N 1
ATOM 1358 C CA . VAL A 1 187 ? -2.183 0.249 4.141 1.00 95.56 187 VAL A CA 1
ATOM 1359 C C . VAL A 1 187 ? -3.655 0.544 3.939 1.00 95.56 187 VAL A C 1
ATOM 1361 O O . VAL A 1 187 ? -4.062 1.702 3.956 1.00 95.56 187 VAL A O 1
ATOM 1364 N N . VAL A 1 188 ? -4.462 -0.505 3.817 1.00 95.12 188 VAL A N 1
ATOM 1365 C CA . VAL A 1 188 ? -5.923 -0.403 3.730 1.00 95.12 188 VAL A CA 1
ATOM 1366 C C . VAL A 1 188 ? -6.539 -0.990 4.992 1.00 95.12 188 VAL A C 1
ATOM 1368 O O . VAL A 1 188 ? -6.186 -2.097 5.408 1.00 95.12 188 VAL A O 1
ATOM 1371 N N . LEU A 1 189 ? -7.453 -0.246 5.616 1.00 94.44 189 LEU A N 1
ATOM 1372 C CA . LEU A 1 189 ? -8.080 -0.663 6.866 1.00 94.44 189 LEU A CA 1
ATOM 1373 C C . LEU A 1 189 ? -9.434 -1.315 6.648 1.00 94.44 189 LEU A C 1
ATOM 1375 O O . LEU A 1 189 ? -10.203 -0.931 5.773 1.00 94.44 189 LEU A O 1
ATOM 1379 N N . THR A 1 190 ? -9.773 -2.242 7.533 1.00 93.06 190 THR A N 1
ATOM 1380 C CA . THR A 1 190 ? -11.108 -2.821 7.632 1.00 93.06 190 THR A CA 1
ATOM 1381 C C . THR A 1 190 ? -11.461 -3.141 9.084 1.00 93.06 190 THR A C 1
ATOM 1383 O O . THR A 1 190 ? -10.586 -3.249 9.937 1.00 93.06 190 THR A O 1
ATOM 1386 N N . ASN A 1 191 ? -12.748 -3.298 9.381 1.00 92.75 191 ASN A N 1
ATOM 1387 C CA . ASN A 1 191 ? -13.246 -3.777 10.675 1.00 92.75 191 ASN A CA 1
ATOM 1388 C C . ASN A 1 191 ? -13.626 -5.269 10.652 1.00 92.75 191 ASN A C 1
ATOM 1390 O O . ASN A 1 191 ? -14.130 -5.796 11.643 1.00 92.75 191 ASN A O 1
ATOM 1394 N N . GLN A 1 192 ? -13.412 -5.953 9.526 1.00 89.44 192 GLN A N 1
ATOM 1395 C CA . GLN A 1 192 ? -13.678 -7.381 9.397 1.00 89.44 192 GLN A CA 1
ATOM 1396 C C . GLN A 1 192 ? -12.393 -8.165 9.634 1.00 89.44 192 GLN A C 1
ATOM 1398 O O . GLN A 1 192 ? -11.357 -7.878 9.031 1.00 89.44 192 GLN A O 1
ATOM 1403 N N . ALA A 1 193 ? -12.468 -9.172 10.503 1.00 86.06 193 ALA A N 1
ATOM 1404 C CA . ALA A 1 193 ? -11.345 -10.070 10.716 1.00 86.06 193 ALA A CA 1
ATOM 1405 C C . ALA A 1 193 ? -10.966 -10.767 9.395 1.00 86.06 193 ALA A C 1
ATOM 1407 O O . ALA A 1 193 ? -11.864 -11.169 8.646 1.00 86.06 193 ALA A O 1
ATOM 1408 N N . PRO A 1 194 ? -9.665 -10.930 9.098 1.00 80.50 194 PRO A N 1
ATOM 1409 C CA . PRO A 1 194 ? -9.219 -11.610 7.888 1.00 80.50 194 PRO A CA 1
ATOM 1410 C C . PRO A 1 194 ? -9.773 -13.038 7.836 1.00 80.50 194 PRO A C 1
ATOM 1412 O O . PRO A 1 194 ? -9.444 -13.877 8.672 1.00 80.50 194 PRO A O 1
ATOM 1415 N N . THR A 1 195 ? -10.615 -13.320 6.839 1.00 74.00 195 THR A N 1
ATOM 1416 C CA . THR A 1 195 ? -11.127 -14.678 6.560 1.00 74.00 195 THR A CA 1
ATOM 1417 C C . THR A 1 195 ? -10.156 -15.479 5.698 1.00 74.00 195 THR A C 1
ATOM 1419 O O . THR A 1 195 ? -10.067 -16.700 5.808 1.00 74.00 195 THR A O 1
ATOM 1422 N N . GLN A 1 196 ? -9.392 -14.778 4.862 1.00 64.12 196 GLN A N 1
ATOM 1423 C CA . GLN A 1 196 ? -8.244 -15.285 4.132 1.00 64.12 196 GLN A CA 1
ATOM 1424 C C . GLN A 1 196 ? -7.088 -14.332 4.411 1.00 64.12 196 GLN A C 1
ATOM 1426 O O . GLN A 1 196 ? -7.201 -13.133 4.176 1.00 64.12 196 GLN A O 1
ATOM 1431 N N . LYS A 1 197 ? -5.980 -14.878 4.915 1.00 58.59 197 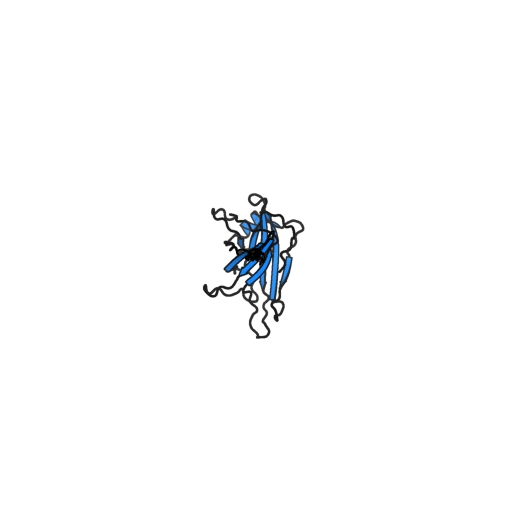LYS A N 1
ATOM 1432 C CA . LYS A 1 197 ? -4.741 -14.129 5.187 1.00 58.59 197 LYS A CA 1
ATOM 1433 C C . LYS A 1 197 ? -4.072 -13.616 3.904 1.00 58.59 197 LYS A C 1
ATOM 1435 O O . LYS A 1 197 ? -3.178 -12.783 3.951 1.00 58.59 197 LYS A O 1
ATOM 1440 N N . PHE A 1 198 ? -4.521 -14.125 2.757 1.00 55.12 198 PHE A N 1
ATOM 1441 C CA . PHE A 1 198 ? -3.996 -13.819 1.439 1.00 55.12 198 PHE A CA 1
ATOM 1442 C C . PHE A 1 198 ? -4.831 -12.761 0.741 1.00 55.12 198 PHE A C 1
ATOM 1444 O O . PHE A 1 198 ? -6.065 -12.781 0.777 1.00 55.12 198 PHE A O 1
ATOM 1451 N N . VAL A 1 199 ? -4.133 -11.925 -0.007 1.00 52.16 199 VAL A N 1
ATOM 1452 C CA . VAL A 1 199 ? -4.713 -11.057 -1.018 1.00 52.16 199 VAL A CA 1
ATOM 1453 C C . VAL A 1 199 ? -3.902 -11.356 -2.277 1.00 52.16 199 VAL A C 1
ATOM 1455 O O . VAL A 1 199 ? -2.815 -10.823 -2.466 1.00 52.16 199 VAL A O 1
ATOM 1458 N N . SER A 1 200 ? -4.346 -12.363 -3.040 1.00 43.09 200 SER A N 1
ATOM 1459 C CA . SER A 1 200 ? -3.623 -12.825 -4.235 1.00 43.09 200 SER A CA 1
ATOM 1460 C C . SER A 1 200 ? -3.731 -11.774 -5.333 1.00 43.09 200 SER A C 1
ATOM 1462 O O . SER A 1 200 ? -4.845 -11.322 -5.628 1.00 43.09 200 SER A O 1
ATOM 1464 N N . ILE A 1 201 ? -2.583 -11.432 -5.920 1.00 45.75 201 ILE A N 1
ATOM 1465 C CA . ILE A 1 201 ? -2.490 -10.988 -7.318 1.00 45.75 201 ILE A CA 1
ATOM 1466 C C . ILE A 1 201 ? -2.731 -12.209 -8.211 1.00 45.75 201 ILE A C 1
ATOM 1468 O O . ILE A 1 201 ? -2.367 -13.327 -7.762 1.00 45.75 201 ILE A O 1
#

Foldseek 3Di:
DDDDDDDDDDDDDDPPPPPPPPPDQFDKAWWDEEADELVLVQVFWDFDPPWDWDWAWDDDVQWDGFWTKTWGKIATDDVRHLKIKIKIKTFTAQTAGPVRHFRFAFKDKWKFQADFDWDDSVPPPGTTQKYWYQHADHHPRHHAHRQAFPTWIWRDDPGITMIMGGRDDVVVPGHTHTHRHMHTMMMGMDSDDDPDRDTDD

Radius of gyration: 25.48 Å; chains: 1; bounding box: 99×32×69 Å

Secondary structure (DSSP, 8-state):
-----------------------PPPPPEE--EEE--HHHHHHHEEEPTTPPPEEEEE--TTSS--EEEEEEEEEE-GGGTT-EEEEEEEEE-S-B-TTS-B--B-EEEEEESS----B-SSSSS--BSEEEE-SS-BTTB----SB--SEEEEEE-SS-EEEEEE--BTTTTBPPBPTTPBBPEEEEEESSPPSSS----